Protein AF-A0A6P7H085-F1 (afdb_monomer)

Solvent-accessible surface area (backbone atoms only — not comparable to full-atom values): 13824 Å² total; per-residue (Å²): 131,78,72,65,61,54,54,57,51,40,53,50,51,16,46,50,28,39,74,68,32,70,71,50,48,56,50,50,50,63,75,41,66,88,39,79,90,52,41,42,74,38,92,88,31,91,50,21,66,58,33,55,50,41,21,47,32,40,58,70,71,72,51,82,82,80,74,90,85,59,68,73,70,67,66,66,69,64,78,54,66,68,58,54,50,55,50,51,50,55,60,54,61,71,68,57,80,81,72,79,88,66,83,68,83,73,71,73,87,69,76,84,80,70,102,67,54,73,66,57,50,50,51,45,51,52,51,21,47,52,31,38,74,62,33,70,69,50,46,56,52,50,52,66,74,39,68,88,39,74,91,55,45,41,79,38,84,88,30,86,52,19,64,56,38,51,50,48,22,53,40,40,26,44,71,77,58,58,56,75,67,55,59,54,51,53,51,50,48,74,75,28,70,65,59,50,52,51,53,52,50,51,43,54,53,46,54,55,46,52,51,52,51,52,50,52,53,51,53,50,51,50,52,49,53,50,51,54,54,53,57,56,64,77,74,108

Nearest PDB structures (foldseek):
  6ff7-assembly1_p  TM=5.538E-01  e=1.534E-14  Homo sapiens
  7abi-assembly1_p  TM=4.989E-01  e=9.006E-11  Homo sapiens
  2dt6-assembly1_A  TM=9.547E-01  e=3.808E-06  Homo sapiens
  7vh9-assembly1_A  TM=5.566E-01  e=8.302E-06  Homo sapiens
  2e60-assembly1_A  TM=8.924E-01  e=1.025E-02  Homo sapiens

Mean predicted aligned error: 17.78 Å

Secondary structure (DSSP, 8-state):
--HHHHHHHHHHHHHHHHHH-HHHHHHHHHHTTT-TTSGGGSTTSTTHHHHHHHHHHHHTT-SPPP-GGGHHHHTT----HHHHHHHHHHHHHTSS----SSPPPP-TT--PPPS--HHHHHHHHHHHHHHHHH-HHHHHHHHHHTTT-GGGGGGSTTSTTHHHHHHHHHHHHHHHS--HHHHHHHHHHHH-HHHHHHHHHHHHHHHHHHHHHHHHHHHHHHHHHHHHHHHHHHT-

Foldseek 3Di:
DPPPVLVVLLLVQLLVCLVVHCVVLVVCCVVCVPPPSNCLSDPPDPCVVVSVVSNVCNNVVNDDDPDPPPPVVVVVPPPPVVVVVVVVVVVVVVPDQDDDPDAADDPLPDQDQDPDDPVLVVVLLVVLLVCLVPHDVVLVVCCVVCVVPPSCCLSDPPDPNVVSSVSSNSVSNCVVPNDPVVVVVVVVVVVDVPVVVVSVVSNVSVVVVVVVVVVVVVVVVVVVVVVVVVVVVVVD

Organism: NCBI:txid50390

Structure (mmCIF, N/CA/C/O backbone):
data_AF-A0A6P7H085-F1
#
_entry.id   AF-A0A6P7H085-F1
#
loop_
_atom_site.group_PDB
_atom_site.id
_atom_site.type_symbol
_atom_site.label_atom_id
_atom_site.label_alt_id
_atom_site.label_comp_id
_atom_site.label_asym_id
_atom_site.label_entity_id
_atom_site.label_seq_id
_atom_site.pdbx_PDB_ins_code
_atom_site.Cartn_x
_atom_site.Cartn_y
_atom_site.Cartn_z
_atom_site.occupancy
_atom_site.B_iso_or_equiv
_atom_site.auth_seq_id
_atom_site.auth_comp_id
_atom_site.auth_asym_id
_atom_site.auth_atom_id
_atom_site.pdbx_PDB_model_num
ATOM 1 N N . PHE A 1 1 ? -39.450 -33.888 34.250 1.00 32.44 1 PHE A N 1
ATOM 2 C CA . PHE A 1 1 ? -38.356 -33.719 35.232 1.00 32.44 1 PHE A CA 1
ATOM 3 C C . PHE A 1 1 ? -37.779 -32.296 35.332 1.00 32.44 1 PHE A C 1
ATOM 5 O O . PHE A 1 1 ? -37.255 -31.975 36.386 1.00 32.44 1 PHE A O 1
ATOM 12 N N . PHE A 1 2 ? -37.921 -31.408 34.333 1.00 35.28 2 PHE A N 1
ATOM 13 C CA . PHE A 1 2 ? -37.396 -30.025 34.407 1.00 35.28 2 PHE A CA 1
ATOM 14 C C . PHE A 1 2 ? -38.291 -28.994 35.136 1.00 35.28 2 PHE A C 1
ATOM 16 O O . PHE A 1 2 ? -37.791 -27.964 35.572 1.00 35.28 2 PHE A O 1
ATOM 23 N N . LEU A 1 3 ? -39.590 -29.263 35.316 1.00 37.25 3 LEU A N 1
ATOM 24 C CA . LEU A 1 3 ? -40.553 -28.289 35.864 1.00 37.25 3 LEU A CA 1
ATOM 25 C C . LEU A 1 3 ? -40.593 -28.201 37.404 1.00 37.25 3 LEU A C 1
ATOM 27 O O . LEU A 1 3 ? -40.957 -27.153 37.929 1.00 37.25 3 LEU A O 1
ATOM 31 N N . ASN A 1 4 ? -40.192 -29.250 38.135 1.00 44.00 4 ASN A N 1
ATOM 32 C CA . ASN A 1 4 ? -40.215 -29.216 39.608 1.00 44.00 4 ASN A CA 1
ATOM 33 C C . ASN A 1 4 ? -39.072 -28.379 40.201 1.00 44.00 4 ASN A C 1
ATOM 35 O O . ASN A 1 4 ? -39.286 -27.685 41.185 1.00 44.00 4 ASN A O 1
ATOM 39 N N . ASN A 1 5 ? -37.892 -28.360 39.570 1.00 53.91 5 ASN A N 1
ATOM 40 C CA . ASN A 1 5 ? -36.737 -27.629 40.107 1.00 53.91 5 ASN A CA 1
ATOM 41 C C . ASN A 1 5 ? -36.895 -26.099 40.058 1.00 53.91 5 ASN A C 1
ATOM 43 O O . ASN A 1 5 ? -36.330 -25.409 40.902 1.00 53.91 5 ASN A O 1
ATOM 47 N N . ASN A 1 6 ? -37.658 -25.556 39.102 1.00 61.38 6 ASN A N 1
ATOM 48 C CA . ASN A 1 6 ? -37.854 -24.106 39.005 1.00 61.38 6 ASN A CA 1
ATOM 49 C C . ASN A 1 6 ? -38.782 -23.573 40.103 1.00 61.38 6 ASN A C 1
ATOM 51 O O . ASN A 1 6 ? -38.511 -22.507 40.644 1.00 61.38 6 ASN A O 1
ATOM 55 N N . LYS A 1 7 ? -39.824 -24.323 40.492 1.00 69.19 7 LYS A N 1
ATOM 56 C CA . LYS A 1 7 ? -40.712 -23.921 41.599 1.00 69.19 7 LYS A CA 1
ATOM 57 C C . LYS A 1 7 ? -39.971 -23.862 42.935 1.00 69.19 7 LYS A C 1
ATOM 59 O O . LYS A 1 7 ? -40.140 -22.902 43.674 1.00 69.19 7 LYS A O 1
ATOM 64 N N . ASP A 1 8 ? -39.095 -24.829 43.202 1.00 73.19 8 ASP A N 1
ATOM 65 C CA . ASP A 1 8 ? -38.260 -24.848 44.410 1.00 73.19 8 ASP A CA 1
ATOM 66 C C . ASP A 1 8 ? -37.313 -23.643 44.513 1.00 73.19 8 ASP A C 1
ATOM 68 O O . ASP A 1 8 ? -37.108 -23.101 45.601 1.00 73.19 8 ASP A O 1
ATOM 72 N N . ILE A 1 9 ? -36.710 -23.222 43.395 1.00 75.19 9 ILE A N 1
ATOM 73 C CA . ILE A 1 9 ? -35.823 -22.050 43.368 1.00 75.19 9 ILE A CA 1
ATOM 74 C C . ILE A 1 9 ? -36.640 -20.774 43.588 1.00 75.19 9 ILE A C 1
ATOM 76 O O . ILE A 1 9 ? -36.246 -19.943 44.404 1.00 75.19 9 ILE A O 1
ATOM 80 N N . VAL A 1 10 ? -37.799 -20.657 42.933 1.00 81.94 10 VAL A N 1
ATOM 81 C CA . VAL A 1 10 ? -38.711 -19.518 43.093 1.00 81.94 10 VAL A CA 1
ATOM 82 C C . VAL A 1 10 ? -39.166 -19.367 44.544 1.00 81.94 10 VAL A C 1
ATOM 84 O O . VAL A 1 10 ? -39.035 -18.282 45.106 1.00 81.94 10 VAL A O 1
ATOM 87 N N . ASP A 1 11 ? -39.634 -20.445 45.178 1.00 81.06 11 ASP A N 1
ATOM 88 C CA . ASP A 1 11 ? -40.136 -20.414 46.556 1.00 81.06 11 ASP A CA 1
ATOM 89 C C . ASP A 1 11 ? -39.019 -20.045 47.559 1.00 81.06 11 ASP A C 1
ATOM 91 O O . ASP A 1 11 ? -39.245 -19.267 48.489 1.00 81.06 11 ASP A O 1
ATOM 95 N N . LYS A 1 12 ? -37.783 -20.524 47.345 1.00 78.12 12 LYS A N 1
ATOM 96 C CA . LYS A 1 12 ? -36.617 -20.178 48.185 1.00 78.12 12 LYS A CA 1
ATOM 97 C C . LYS A 1 12 ? -36.187 -18.729 48.016 1.00 78.12 12 LYS A C 1
ATOM 99 O O . LYS A 1 12 ? -35.950 -18.043 49.011 1.00 78.12 12 LYS A O 1
ATOM 104 N N . THR A 1 13 ? -36.087 -18.261 46.774 1.00 81.50 13 THR A N 1
ATOM 105 C CA . THR A 1 13 ? -35.759 -16.864 46.486 1.00 81.50 13 THR A CA 1
ATOM 106 C C . THR A 1 13 ? -36.834 -15.942 47.056 1.00 81.50 13 THR A C 1
ATOM 108 O O . THR A 1 13 ? -36.495 -14.956 47.703 1.00 81.50 13 THR A O 1
ATOM 111 N N . ALA A 1 14 ? -38.112 -16.308 46.929 1.00 83.62 14 ALA A N 1
ATOM 112 C CA . ALA A 1 14 ? -39.227 -15.555 47.490 1.00 83.62 14 ALA A CA 1
ATOM 113 C C . ALA A 1 14 ? -39.186 -15.474 49.023 1.00 83.62 14 ALA A C 1
ATOM 115 O O . ALA A 1 14 ? -39.344 -14.389 49.579 1.00 83.62 14 ALA A O 1
ATOM 116 N N . SER A 1 15 ? -38.916 -16.589 49.711 1.00 80.38 15 SER A N 1
ATOM 117 C CA . SER A 1 15 ? -38.747 -16.614 51.171 1.00 80.38 15 SER A CA 1
ATOM 118 C C . SER A 1 15 ? -37.578 -15.730 51.625 1.00 80.38 15 SER A C 1
ATOM 120 O O . SER A 1 15 ? -37.693 -14.965 52.585 1.00 80.38 15 SER A O 1
ATOM 122 N N . PHE A 1 16 ? -36.459 -15.772 50.895 1.00 78.94 16 PHE A N 1
ATOM 123 C CA . PHE A 1 16 ? -35.279 -14.979 51.224 1.00 78.94 16 PHE A CA 1
ATOM 124 C C . PHE A 1 16 ? -35.507 -13.477 51.005 1.00 78.94 16 PHE A C 1
ATOM 126 O O . PHE A 1 16 ? -35.143 -12.671 51.862 1.00 78.94 16 PHE A O 1
ATOM 133 N N . VAL A 1 17 ? -36.152 -13.097 49.901 1.00 81.69 17 VAL A N 1
ATOM 134 C CA . VAL A 1 17 ? -36.508 -11.702 49.600 1.00 81.69 17 VAL A CA 1
ATOM 135 C C . VAL A 1 17 ? -37.576 -11.179 50.562 1.00 81.69 17 VAL A C 1
ATOM 137 O O . VAL A 1 17 ? -37.473 -10.045 51.018 1.00 81.69 17 VAL A O 1
ATOM 140 N N . ALA A 1 18 ? -38.554 -11.998 50.957 1.00 79.62 18 ALA A N 1
ATOM 141 C CA . ALA A 1 18 ? -39.559 -11.601 51.943 1.00 79.62 18 ALA A CA 1
ATOM 142 C C . ALA A 1 18 ? -38.941 -11.257 53.313 1.00 79.62 18 ALA A C 1
ATOM 144 O O . ALA A 1 18 ? -39.424 -10.347 53.985 1.00 79.62 18 ALA A O 1
ATOM 145 N N . ARG A 1 19 ? -37.857 -11.947 53.705 1.00 73.38 19 ARG A N 1
ATOM 146 C CA . ARG A 1 19 ? -37.126 -11.701 54.964 1.00 73.38 19 ARG A CA 1
ATOM 147 C C . ARG A 1 19 ? -36.125 -10.546 54.883 1.00 73.38 19 ARG A C 1
ATOM 149 O O . ARG A 1 19 ? -35.989 -9.806 55.848 1.00 73.38 19 ARG A O 1
ATOM 156 N N . ASN A 1 20 ? -35.415 -10.409 53.761 1.00 71.81 20 ASN A N 1
ATOM 157 C CA . ASN A 1 20 ? -34.307 -9.450 53.609 1.00 71.81 20 ASN A CA 1
ATOM 158 C C . ASN A 1 20 ? -34.698 -8.162 52.866 1.00 71.81 20 ASN A C 1
ATOM 160 O O . ASN A 1 20 ? -33.910 -7.223 52.811 1.00 71.81 20 ASN A O 1
ATOM 164 N N . GLY A 1 21 ? -35.902 -8.107 52.299 1.00 73.75 21 GLY A N 1
ATOM 165 C CA . GLY A 1 21 ? -36.430 -6.945 51.597 1.00 73.75 21 GLY A CA 1
ATOM 166 C C . GLY A 1 21 ? -36.133 -6.911 50.088 1.00 73.75 21 GLY A C 1
ATOM 167 O O . GLY A 1 21 ? -35.333 -7.692 49.565 1.00 73.75 21 GLY A O 1
ATOM 168 N N . PRO A 1 22 ? -36.782 -5.976 49.366 1.00 74.50 22 PRO A N 1
ATOM 169 C CA . PRO A 1 22 ? -36.727 -5.872 47.903 1.00 74.50 22 PRO A CA 1
ATOM 170 C C . PRO A 1 22 ? -35.348 -5.461 47.361 1.00 74.50 22 PRO A C 1
ATOM 172 O O . PRO A 1 22 ? -35.036 -5.722 46.202 1.00 74.50 22 PRO A O 1
ATOM 175 N N . GLU A 1 23 ? -34.482 -4.870 48.188 1.00 72.62 23 GLU A N 1
ATOM 176 C CA . GLU A 1 23 ? -33.094 -4.577 47.803 1.00 72.62 23 GLU A CA 1
ATOM 177 C C . GLU A 1 23 ? -32.313 -5.853 47.471 1.00 72.62 23 GLU A C 1
ATOM 179 O O . GLU A 1 23 ? -31.438 -5.854 46.603 1.00 72.62 23 GLU A O 1
ATOM 184 N N . PHE A 1 24 ? -32.650 -6.966 48.129 1.00 76.44 24 PHE A N 1
ATOM 185 C CA . PHE A 1 24 ? -32.029 -8.249 47.840 1.00 76.44 24 PHE A CA 1
ATOM 186 C C . PHE A 1 24 ? -32.486 -8.803 46.488 1.00 76.44 24 PHE A C 1
ATOM 188 O O . PHE A 1 24 ? -31.669 -9.325 45.735 1.00 76.44 24 PHE A O 1
ATOM 195 N N . GLU A 1 25 ? -33.759 -8.621 46.133 1.00 79.31 25 GLU A N 1
ATOM 196 C CA . GLU A 1 25 ? -34.279 -8.986 44.812 1.00 79.31 25 GLU A CA 1
ATOM 197 C C . GLU A 1 25 ? -33.541 -8.246 43.695 1.00 79.31 25 GLU A C 1
ATOM 199 O O . GLU A 1 25 ? -33.092 -8.875 42.736 1.00 79.31 25 GLU A O 1
ATOM 204 N N . ALA A 1 26 ? -33.351 -6.931 43.849 1.00 74.38 26 ALA A N 1
ATOM 205 C CA . ALA A 1 26 ? -32.611 -6.122 42.885 1.00 74.38 26 ALA A CA 1
ATOM 206 C C . ALA A 1 26 ? -31.172 -6.635 42.699 1.00 74.38 26 ALA A C 1
ATOM 208 O O . ALA A 1 26 ? -30.689 -6.727 41.570 1.00 74.38 26 ALA A O 1
ATOM 209 N N . ARG A 1 27 ? -30.513 -7.049 43.791 1.00 71.19 27 ARG A N 1
ATOM 210 C CA . ARG A 1 27 ? -29.165 -7.637 43.744 1.00 71.19 27 ARG A CA 1
ATOM 211 C C . ARG A 1 27 ? -29.129 -8.983 43.030 1.00 71.19 27 ARG A C 1
ATOM 213 O O . ARG A 1 27 ? -28.240 -9.186 42.210 1.00 71.19 27 ARG A O 1
ATOM 220 N N . ILE A 1 28 ? -30.070 -9.893 43.303 1.00 77.12 28 ILE A N 1
ATOM 221 C CA . ILE A 1 28 ? -30.121 -11.181 42.588 1.00 77.12 28 ILE A CA 1
ATOM 222 C C . ILE A 1 28 ? -30.392 -10.932 41.104 1.00 77.12 28 ILE A C 1
ATOM 224 O O . ILE A 1 28 ? -29.702 -11.489 40.256 1.00 77.12 28 ILE A O 1
ATOM 228 N N . ARG A 1 29 ? -31.348 -10.057 40.781 1.00 76.31 29 ARG A N 1
ATOM 229 C CA . ARG A 1 29 ? -31.701 -9.727 39.397 1.00 76.31 29 ARG A CA 1
ATOM 230 C C . ARG A 1 29 ? -30.520 -9.144 38.620 1.00 76.31 29 ARG A C 1
ATOM 232 O O . ARG A 1 29 ? -30.355 -9.463 37.448 1.00 76.31 29 ARG A O 1
ATOM 239 N N . GLN A 1 30 ? -29.707 -8.310 39.268 1.00 72.69 30 GLN A N 1
ATOM 240 C CA . GLN A 1 30 ? -28.513 -7.728 38.661 1.00 72.69 30 GLN A CA 1
ATOM 241 C C . GLN A 1 30 ? -27.377 -8.750 38.509 1.00 72.69 30 GLN A C 1
ATOM 243 O O . GLN A 1 30 ? -26.733 -8.783 37.465 1.00 72.69 30 GLN A O 1
ATOM 248 N N . ASN A 1 31 ? -27.143 -9.590 39.522 1.00 68.44 31 ASN A N 1
ATOM 249 C CA . ASN A 1 31 ? -26.052 -10.570 39.516 1.00 68.44 31 ASN A CA 1
ATOM 250 C C . ASN A 1 31 ? -26.320 -11.767 38.593 1.00 68.44 31 ASN A C 1
ATOM 252 O O . ASN A 1 31 ? -25.389 -12.317 38.015 1.00 68.44 31 ASN A O 1
ATOM 256 N N . GLU A 1 32 ? -27.582 -12.166 38.446 1.00 73.12 32 GLU A N 1
ATOM 257 C CA . GLU A 1 32 ? -27.999 -13.338 37.667 1.00 73.12 32 GLU A CA 1
ATOM 258 C C . GLU A 1 32 ? -28.634 -12.942 36.322 1.00 73.12 32 GLU A C 1
ATOM 260 O O . GLU A 1 32 ? -29.387 -13.713 35.718 1.00 73.12 32 GLU A O 1
ATOM 265 N N . LEU A 1 33 ? -28.337 -11.732 35.833 1.00 67.25 33 LEU A N 1
ATOM 266 C CA . LEU A 1 33 ? -28.823 -11.237 34.549 1.00 67.25 33 LEU A CA 1
ATOM 267 C C . LEU A 1 33 ? -28.295 -12.132 33.412 1.00 67.25 33 LEU A C 1
ATOM 269 O O . LEU A 1 33 ? -27.101 -12.161 33.126 1.00 67.25 33 LEU A O 1
ATOM 273 N N . GLY A 1 34 ? -29.193 -12.880 32.766 1.00 63.97 34 GLY A N 1
ATOM 274 C CA . GLY A 1 34 ? -28.855 -13.849 31.714 1.00 63.97 34 GLY A CA 1
ATOM 275 C C . GLY A 1 34 ? -28.790 -15.310 32.177 1.00 63.97 34 GLY A C 1
ATOM 276 O O . GLY A 1 34 ? -28.625 -16.196 31.338 1.00 63.97 34 GLY A O 1
ATOM 277 N N . ASN A 1 35 ? -28.970 -15.600 33.472 1.00 74.56 35 ASN A N 1
ATOM 278 C CA . ASN A 1 35 ? -29.128 -16.971 33.954 1.00 74.56 35 ASN A CA 1
ATOM 279 C C . ASN A 1 35 ? -30.592 -17.429 33.793 1.00 74.56 35 ASN A C 1
ATOM 281 O O . ASN A 1 35 ? -31.471 -16.915 34.491 1.00 74.56 35 ASN A O 1
ATOM 285 N N . PRO A 1 36 ? -30.886 -18.451 32.962 1.00 74.88 36 PRO A N 1
ATOM 286 C CA . PRO A 1 36 ? -32.256 -18.911 32.735 1.00 74.88 36 PRO A CA 1
ATOM 287 C C . PRO A 1 36 ? -32.947 -19.425 34.007 1.00 74.88 36 PRO A C 1
ATOM 289 O O . PRO A 1 36 ? -34.174 -19.472 34.052 1.00 74.88 36 PRO A O 1
ATOM 292 N N . LYS A 1 37 ? -32.190 -19.778 35.058 1.00 73.19 37 LYS A N 1
ATOM 293 C CA . LYS A 1 37 ? -32.748 -20.199 36.352 1.00 73.19 37 LYS A CA 1
ATOM 294 C C . LYS A 1 37 ? -33.365 -19.054 37.153 1.00 73.19 37 LYS A C 1
ATOM 296 O O . LYS A 1 37 ? -34.214 -19.334 37.986 1.00 73.19 37 LYS A O 1
ATOM 301 N N . PHE A 1 38 ? -32.961 -17.806 36.907 1.00 78.44 38 PHE A N 1
ATOM 302 C CA . PHE A 1 38 ? -33.453 -16.611 37.607 1.00 78.44 38 PHE A CA 1
ATOM 303 C C . PHE A 1 38 ? -34.285 -15.691 36.707 1.00 78.44 38 PHE A C 1
ATOM 305 O O . PHE A 1 38 ? -34.653 -14.590 37.114 1.00 78.44 38 PHE A O 1
ATOM 312 N N . ASN A 1 39 ? -34.651 -16.154 35.507 1.00 81.12 39 ASN A N 1
ATOM 313 C CA . ASN A 1 39 ? -35.503 -15.393 34.595 1.00 81.12 39 ASN A CA 1
ATOM 314 C C . ASN A 1 39 ? -36.849 -15.002 35.218 1.00 81.12 39 ASN A C 1
ATOM 316 O O . ASN A 1 39 ? -37.356 -13.934 34.889 1.00 81.12 39 ASN A O 1
ATOM 320 N N . PHE A 1 40 ? -37.369 -15.781 36.175 1.00 82.81 40 PHE A N 1
ATOM 321 C CA . PHE A 1 40 ? -38.598 -15.468 36.914 1.00 82.81 40 PHE A CA 1
ATOM 322 C C . PHE A 1 40 ? -38.546 -14.139 37.695 1.00 82.81 40 PHE A C 1
ATOM 324 O O . PHE A 1 40 ? -39.588 -13.612 38.071 1.00 82.81 40 PHE A O 1
ATOM 331 N N . LEU A 1 41 ? -37.361 -13.567 37.947 1.00 83.81 41 LEU A N 1
ATOM 332 C CA . LEU A 1 41 ? -37.219 -12.234 38.553 1.00 83.81 41 LEU A CA 1
ATOM 333 C C . LEU A 1 41 ? -37.514 -11.098 37.564 1.00 83.81 41 LEU A C 1
ATOM 335 O O . LEU A 1 41 ? -37.718 -9.953 37.967 1.00 83.81 41 LEU A O 1
ATOM 339 N N . ASN A 1 42 ? -37.535 -11.392 36.264 1.00 83.25 42 ASN A N 1
ATOM 340 C CA . ASN A 1 42 ? -37.878 -10.426 35.236 1.00 83.25 42 ASN A CA 1
ATOM 341 C C . ASN A 1 42 ? -39.383 -10.416 34.982 1.00 83.25 42 ASN A C 1
ATOM 343 O O . ASN A 1 42 ? -40.016 -11.459 34.853 1.00 83.25 42 ASN A O 1
ATOM 347 N N . SER A 1 43 ? -39.932 -9.220 34.792 1.00 78.38 43 SER A N 1
ATOM 348 C CA . SER A 1 43 ? -41.361 -8.991 34.560 1.00 78.38 43 SER A CA 1
ATOM 349 C C . SER A 1 43 ? -41.914 -9.644 33.283 1.00 78.38 43 SER A C 1
ATOM 351 O O . SER A 1 43 ? -43.126 -9.706 33.114 1.00 78.38 43 SER A O 1
ATOM 353 N N . GLY A 1 44 ? -41.041 -10.102 32.380 1.00 76.88 44 GLY A N 1
ATOM 354 C CA . GLY A 1 44 ? -41.406 -10.778 31.133 1.00 76.88 44 GLY A CA 1
ATOM 355 C C . GLY A 1 44 ? -41.489 -12.306 31.222 1.00 76.88 44 GLY A C 1
ATOM 356 O O . GLY A 1 44 ? -41.810 -12.937 30.219 1.00 76.88 44 GLY A O 1
ATOM 357 N N . ASP A 1 45 ? -41.181 -12.915 32.373 1.00 81.81 45 ASP A N 1
ATOM 358 C CA . ASP A 1 45 ? -41.215 -14.372 32.532 1.00 81.81 45 ASP A CA 1
ATOM 359 C C . ASP A 1 45 ? -42.594 -14.870 33.017 1.00 81.81 45 ASP A C 1
ATOM 361 O O . ASP A 1 45 ? -43.167 -14.281 33.941 1.00 81.81 45 ASP A O 1
ATOM 365 N N . PRO A 1 46 ? -43.131 -15.978 32.462 1.00 81.19 46 PRO A N 1
ATOM 366 C CA . PRO A 1 46 ? -44.422 -16.534 32.878 1.00 81.19 46 PRO A CA 1
ATOM 367 C C . PRO A 1 46 ? -44.533 -16.868 34.376 1.00 81.19 46 PRO A C 1
ATOM 369 O O . PRO A 1 46 ? -45.637 -16.847 34.921 1.00 81.19 46 PRO A O 1
ATOM 372 N N . TYR A 1 47 ? -43.418 -17.163 35.058 1.00 80.31 47 TYR A N 1
ATOM 373 C CA . TYR A 1 47 ? -43.387 -17.494 36.487 1.00 80.31 47 TYR A CA 1
ATOM 374 C C . TYR A 1 47 ? -43.203 -16.278 37.406 1.00 80.31 47 TYR A C 1
ATOM 376 O O . TYR A 1 47 ? -43.262 -16.433 38.628 1.00 80.31 47 TYR A O 1
ATOM 384 N N . HIS A 1 48 ? -43.038 -15.068 36.861 1.00 84.44 48 HIS A N 1
ATOM 385 C CA . HIS A 1 48 ? -42.867 -13.851 37.660 1.00 84.44 48 HIS A CA 1
ATOM 386 C C . HIS A 1 48 ? -44.068 -13.563 38.571 1.00 84.44 48 HIS A C 1
ATOM 388 O O . HIS A 1 48 ? -43.908 -13.211 39.739 1.00 84.44 48 HIS A O 1
ATOM 394 N N . SER A 1 49 ? -45.280 -13.788 38.062 1.00 83.94 49 SER A N 1
ATOM 395 C CA . SER A 1 49 ? -46.529 -13.644 38.822 1.00 83.94 49 SER A CA 1
ATOM 396 C C . SER A 1 49 ? -46.587 -14.588 40.031 1.00 83.94 49 SER A C 1
ATOM 398 O O . SER A 1 49 ? -46.979 -14.186 41.126 1.00 83.94 49 SER A O 1
ATOM 400 N N . TYR A 1 50 ? -46.129 -15.831 39.854 1.00 83.81 50 TYR A N 1
ATOM 401 C CA . TYR A 1 50 ? -46.045 -16.828 40.919 1.00 83.81 50 TYR A CA 1
ATOM 402 C C . TYR A 1 50 ? -44.983 -16.453 41.966 1.00 83.81 50 TYR A C 1
ATOM 404 O O . TYR A 1 50 ? -45.254 -16.533 43.164 1.00 83.81 50 TYR A O 1
ATOM 412 N N . TYR A 1 51 ? -43.812 -15.968 41.539 1.00 87.31 51 TYR A N 1
ATOM 413 C CA . TYR A 1 51 ? -42.777 -15.449 42.440 1.00 87.31 51 TYR A CA 1
ATOM 414 C C . TYR A 1 51 ? -43.293 -14.288 43.307 1.00 87.31 51 TYR A C 1
ATOM 416 O O . TYR A 1 51 ? -43.157 -14.333 44.530 1.00 87.31 51 TYR A O 1
ATOM 424 N N . GLN A 1 52 ? -43.947 -13.288 42.706 1.00 87.50 52 GLN A N 1
ATOM 425 C CA . GLN A 1 52 ? -44.511 -12.151 43.442 1.00 87.50 52 GLN A CA 1
ATOM 426 C C . GLN A 1 52 ? -45.564 -12.588 44.469 1.00 87.50 52 GLN A C 1
ATOM 428 O O . GLN A 1 52 ? -45.559 -12.104 45.604 1.00 87.50 52 GLN A O 1
ATOM 433 N N . HIS A 1 53 ? -46.436 -13.533 44.096 1.00 85.19 53 HIS A N 1
ATOM 434 C CA . HIS A 1 53 ? -47.418 -14.107 45.014 1.00 85.19 53 HIS A CA 1
ATOM 435 C C . HIS A 1 53 ? -46.735 -14.778 46.211 1.00 85.19 53 HIS A C 1
ATOM 437 O O . HIS A 1 53 ? -47.115 -14.540 47.353 1.00 85.19 53 HIS A O 1
ATOM 443 N N . LYS A 1 54 ? -45.670 -15.552 45.973 1.00 85.38 54 LYS A N 1
ATOM 444 C CA . LYS A 1 54 ? -44.912 -16.213 47.040 1.00 85.38 54 LYS A CA 1
ATOM 445 C C . LYS A 1 54 ? -44.189 -15.234 47.955 1.00 85.38 54 LYS A C 1
ATOM 447 O O . LYS A 1 54 ? -44.242 -15.407 49.168 1.00 85.38 54 LYS A O 1
ATOM 452 N N . VAL A 1 55 ? -43.558 -14.189 47.414 1.00 85.81 55 VAL A N 1
ATOM 453 C CA . VAL A 1 55 ? -42.928 -13.134 48.233 1.00 85.81 55 VAL A CA 1
ATOM 454 C C . VAL A 1 55 ? -43.967 -12.500 49.157 1.00 85.81 55 VAL A C 1
ATOM 456 O O . VAL A 1 55 ? -43.692 -12.285 50.337 1.00 85.81 55 VAL A O 1
ATOM 459 N N . LYS A 1 56 ? -45.177 -12.246 48.643 1.00 84.00 56 LYS A N 1
ATOM 460 C CA . LYS A 1 56 ? -46.291 -11.708 49.428 1.00 84.00 56 LYS A CA 1
ATOM 461 C C . LYS A 1 56 ? -46.763 -12.688 50.508 1.00 84.00 56 LYS A C 1
ATOM 463 O O . LYS A 1 56 ? -46.847 -12.287 51.664 1.00 84.00 56 LYS A O 1
ATOM 468 N N . ASP A 1 57 ? -46.974 -13.960 50.172 1.00 84.12 57 ASP A N 1
ATOM 469 C CA . ASP A 1 57 ? -47.385 -14.998 51.131 1.00 84.12 57 ASP A CA 1
ATOM 470 C C . ASP A 1 57 ? -46.381 -15.157 52.283 1.00 84.12 57 ASP A C 1
ATOM 472 O O . ASP A 1 57 ? -46.771 -15.266 53.449 1.00 84.12 57 ASP A O 1
ATOM 476 N N . PHE A 1 58 ? -45.078 -15.148 51.974 1.00 82.44 58 PHE A N 1
ATOM 477 C CA . PHE A 1 58 ? -44.017 -15.233 52.981 1.00 82.44 58 PHE A CA 1
ATOM 478 C C . PHE A 1 58 ? -43.900 -13.957 53.819 1.00 82.44 58 PHE A C 1
ATOM 480 O O . PHE A 1 58 ? -43.586 -14.037 55.005 1.00 82.44 58 PHE A O 1
ATOM 487 N N . ARG A 1 59 ? -44.190 -12.786 53.240 1.00 79.19 59 ARG A N 1
ATOM 488 C CA . ARG A 1 59 ? -44.200 -11.505 53.959 1.00 79.19 59 ARG A CA 1
ATOM 489 C C . ARG A 1 59 ? -45.406 -11.366 54.892 1.00 79.19 59 ARG A C 1
ATOM 491 O O . ARG A 1 59 ? -45.289 -10.750 55.944 1.00 79.19 59 ARG A O 1
ATOM 498 N N . GLU A 1 60 ? -46.541 -11.953 54.521 1.00 79.88 60 GLU A N 1
ATOM 499 C CA . GLU A 1 60 ? -47.779 -11.980 55.313 1.00 79.88 60 GLU A CA 1
ATOM 500 C C . GLU A 1 60 ? -47.838 -13.14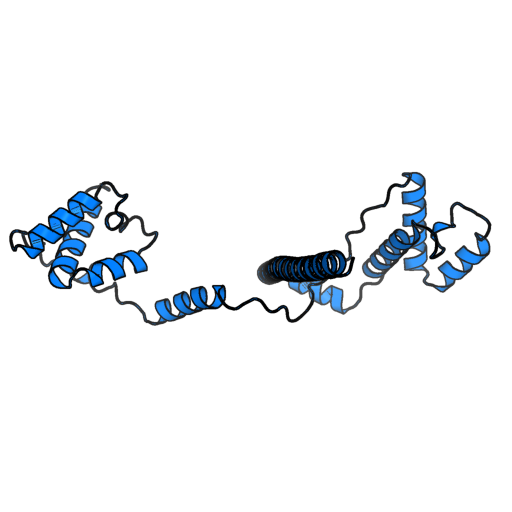8 56.317 1.00 79.88 60 GLU A C 1
ATOM 502 O O . GLU A 1 60 ? -48.840 -13.312 57.012 1.00 79.88 60 GLU A O 1
ATOM 507 N N . GLY A 1 61 ? -46.782 -13.968 56.409 1.00 66.38 61 GLY A N 1
ATOM 508 C CA . GLY A 1 61 ? -46.690 -15.077 57.366 1.00 66.38 61 GLY A CA 1
ATOM 509 C C . GLY A 1 61 ? -47.608 -16.267 57.060 1.00 66.38 61 GLY A C 1
ATOM 510 O O . GLY A 1 61 ? -47.846 -17.093 57.936 1.00 66.38 61 GLY A O 1
ATOM 511 N N . LYS A 1 62 ? -48.131 -16.366 55.830 1.00 63.91 62 LYS A N 1
ATOM 512 C CA . LYS A 1 62 ? -49.033 -17.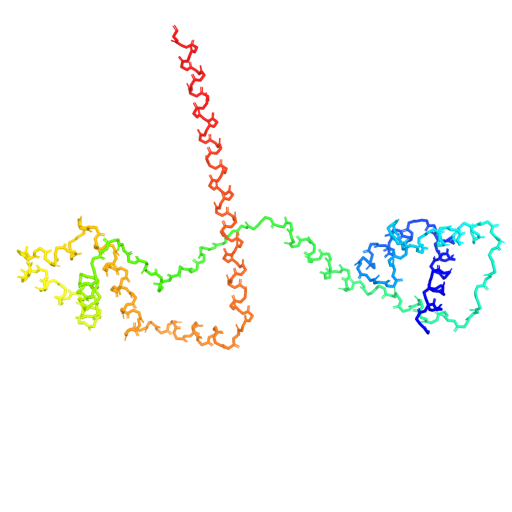444 55.376 1.00 63.91 62 LYS A CA 1
ATOM 513 C C . LYS A 1 62 ? -48.329 -18.535 54.561 1.00 63.91 62 LYS A C 1
ATOM 515 O O . LYS A 1 62 ? -48.966 -19.502 54.150 1.00 63.91 62 LYS A O 1
ATOM 520 N N . GLY A 1 63 ? -47.029 -18.391 54.306 1.00 59.03 63 GLY A N 1
ATOM 521 C CA . GLY A 1 63 ? -46.228 -19.385 53.591 1.00 59.03 63 GLY A CA 1
ATOM 522 C C . GLY A 1 63 ? -45.783 -20.540 54.492 1.00 59.03 63 GLY A C 1
ATOM 523 O O . GLY A 1 63 ? -45.284 -20.309 55.588 1.00 59.03 63 GLY A O 1
ATOM 524 N N . GLN A 1 64 ? -45.915 -21.784 54.023 1.00 53.50 64 GLN A N 1
ATOM 525 C CA . GLN A 1 64 ? -45.249 -22.933 54.651 1.00 53.50 64 GLN A CA 1
ATOM 526 C C . GLN A 1 64 ? -43.727 -22.800 54.483 1.00 53.50 64 GLN A C 1
ATOM 528 O O . GLN A 1 64 ? -43.246 -22.672 53.355 1.00 53.50 64 GLN A O 1
ATOM 533 N N . ASP A 1 65 ? -42.971 -22.831 55.585 1.00 52.28 65 ASP A N 1
ATOM 534 C CA . ASP A 1 65 ? -41.505 -22.845 55.553 1.00 52.28 65 ASP A CA 1
ATOM 535 C C . ASP A 1 65 ? -40.995 -24.062 54.753 1.00 52.28 65 ASP A C 1
ATOM 537 O O . ASP A 1 65 ? -41.349 -25.202 55.071 1.00 52.28 65 ASP A O 1
ATOM 541 N N . PRO A 1 66 ? -40.149 -23.868 53.724 1.00 53.12 66 PRO A N 1
ATOM 542 C CA . PRO A 1 66 ? -39.539 -24.986 53.021 1.00 53.12 66 PRO A CA 1
ATOM 543 C C . PRO A 1 66 ? -38.560 -25.739 53.939 1.00 53.12 66 PRO A C 1
ATOM 545 O O . PRO A 1 66 ? -37.753 -25.148 54.655 1.00 53.12 66 PRO A O 1
ATOM 548 N N . THR A 1 67 ? -38.639 -27.070 53.888 1.00 43.84 67 THR A N 1
ATOM 549 C CA . THR A 1 67 ? -37.906 -28.057 54.703 1.00 43.84 67 THR A CA 1
ATOM 550 C C . THR A 1 67 ? -36.401 -27.753 54.897 1.00 43.84 67 THR A C 1
ATOM 552 O O . THR A 1 67 ? -35.737 -27.377 53.927 1.00 43.84 67 THR A O 1
ATOM 555 N N . PRO A 1 68 ? -35.794 -28.025 56.079 1.00 42.31 68 PRO A N 1
ATOM 556 C CA . PRO A 1 68 ? -34.423 -27.599 56.437 1.00 42.31 68 PRO A CA 1
ATOM 557 C C . PRO A 1 68 ? -33.250 -28.230 55.652 1.00 42.31 68 PRO A C 1
ATOM 559 O O . PRO A 1 68 ? -32.090 -27.978 55.972 1.00 42.31 68 PRO A O 1
ATOM 562 N N . GLY A 1 69 ? -33.504 -29.067 54.643 1.00 41.91 69 GLY A N 1
ATOM 563 C CA . GLY A 1 69 ? -32.509 -29.983 54.066 1.00 41.91 69 GLY A CA 1
ATOM 564 C C . GLY A 1 69 ? -31.625 -29.455 52.926 1.00 41.91 69 GLY A C 1
ATOM 565 O O . GLY A 1 69 ? -30.822 -30.218 52.402 1.00 41.91 69 GLY A O 1
ATOM 566 N N . LEU A 1 70 ? -31.749 -28.192 52.495 1.00 41.97 70 LEU A N 1
ATOM 567 C CA . LEU A 1 70 ? -31.021 -27.659 51.319 1.00 41.97 70 LEU A CA 1
ATOM 568 C C . LEU A 1 70 ? -30.283 -26.331 51.575 1.00 41.97 70 LEU A C 1
ATOM 570 O O . LEU A 1 70 ? -29.887 -25.636 50.636 1.00 41.97 70 LEU A O 1
ATOM 574 N N . THR A 1 71 ? -30.031 -25.997 52.842 1.00 40.50 71 THR A N 1
ATOM 575 C CA . THR A 1 71 ? -29.282 -24.805 53.289 1.00 40.50 71 THR A CA 1
ATOM 576 C C . THR A 1 71 ? -27.837 -24.736 52.772 1.00 40.50 71 THR A C 1
ATOM 578 O O . THR A 1 71 ? -27.256 -23.652 52.760 1.00 40.50 71 THR A O 1
ATOM 581 N N . GLN A 1 72 ? -27.268 -25.833 52.256 1.00 43.00 72 GLN A N 1
ATOM 582 C CA . GLN A 1 72 ? -25.910 -25.871 51.686 1.00 43.00 72 GLN A CA 1
ATOM 583 C C . GLN A 1 72 ? -25.798 -25.412 50.219 1.00 43.00 72 GLN A C 1
ATOM 585 O O . GLN A 1 72 ? -24.704 -25.072 49.771 1.00 43.00 72 GLN A O 1
ATOM 590 N N . ALA A 1 73 ? -26.893 -25.378 49.450 1.00 42.91 73 ALA A N 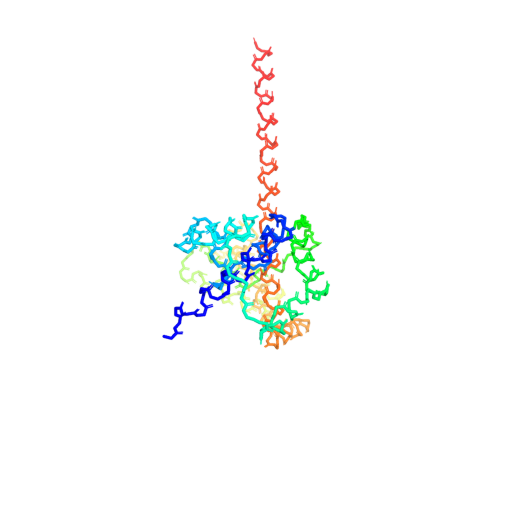1
ATOM 591 C CA . ALA A 1 73 ? -26.837 -24.950 48.044 1.00 42.91 73 ALA A CA 1
ATOM 592 C C . ALA A 1 73 ? -26.900 -23.419 47.890 1.00 42.91 73 ALA A C 1
ATOM 594 O O . ALA A 1 73 ? -26.321 -22.868 46.959 1.00 42.91 73 ALA A O 1
ATOM 595 N N . VAL A 1 74 ? -27.559 -22.731 48.828 1.00 44.28 74 VAL A N 1
ATOM 596 C CA . VAL A 1 74 ? -27.736 -21.267 48.805 1.00 44.28 74 VAL A CA 1
ATOM 597 C C . VAL A 1 74 ? -26.583 -20.544 49.518 1.00 44.28 74 VAL A C 1
ATOM 599 O O . VAL A 1 74 ? -26.251 -19.418 49.175 1.00 44.28 74 VAL A O 1
ATOM 602 N N . SER A 1 75 ? -25.895 -21.212 50.450 1.00 43.69 75 SER A N 1
ATOM 603 C CA . SER A 1 75 ? -24.689 -20.691 51.119 1.00 43.69 75 SER A CA 1
ATOM 604 C C . SER A 1 75 ? -23.432 -20.712 50.234 1.00 43.69 75 SER A C 1
ATOM 606 O O . SER A 1 75 ? -22.456 -20.040 50.552 1.00 43.69 75 SER A O 1
ATOM 608 N N . LYS A 1 76 ? -23.467 -21.397 49.078 1.00 44.19 76 LYS A N 1
ATOM 609 C CA . LYS A 1 76 ? -22.430 -21.314 48.029 1.00 44.19 76 LYS A CA 1
ATOM 610 C C . LYS A 1 76 ? -22.627 -20.160 47.036 1.00 44.19 76 LYS A C 1
ATOM 612 O O . LYS A 1 76 ? -21.833 -20.029 46.112 1.00 44.19 76 LYS A O 1
ATOM 617 N N . LEU A 1 77 ? -23.611 -19.282 47.251 1.00 44.22 77 LEU A N 1
ATOM 618 C CA . LEU A 1 77 ? -23.685 -17.961 46.606 1.00 44.22 77 LEU A CA 1
ATOM 619 C C . LEU A 1 77 ? -22.781 -16.935 47.315 1.00 44.22 77 LEU A C 1
ATOM 621 O O . LEU A 1 77 ? -23.036 -15.732 47.274 1.00 44.22 77 LEU A O 1
ATOM 625 N N . SER A 1 78 ? -21.710 -17.402 47.971 1.00 38.69 78 SER A N 1
ATOM 626 C CA . SER A 1 78 ? -20.622 -16.548 48.424 1.00 38.69 78 SER A CA 1
ATOM 627 C C . SER A 1 78 ? -19.999 -15.888 47.200 1.00 38.69 78 SER A C 1
ATOM 629 O O . SER A 1 78 ? -19.172 -16.472 46.499 1.00 38.69 78 SER A O 1
ATOM 631 N N . VAL A 1 79 ? -20.450 -14.664 46.960 1.00 43.31 79 VAL A N 1
ATOM 632 C CA . VAL A 1 79 ? -19.790 -13.623 46.193 1.00 43.31 79 VAL A CA 1
ATOM 633 C C . VAL A 1 79 ? -18.314 -13.638 46.575 1.00 43.31 79 VAL A C 1
ATOM 635 O O . VAL A 1 79 ? -17.916 -13.120 47.617 1.00 43.31 79 VAL A O 1
ATOM 638 N N . THR A 1 80 ? -17.475 -14.269 45.762 1.00 41.38 80 THR A N 1
ATOM 639 C CA . THR A 1 80 ? -16.053 -13.980 45.820 1.00 41.38 80 THR A CA 1
ATOM 640 C C . THR A 1 80 ? -15.898 -12.552 45.314 1.00 41.38 80 THR A C 1
ATOM 642 O O . THR A 1 80 ? -16.196 -12.246 44.161 1.00 41.38 80 THR A O 1
ATOM 645 N N . ALA A 1 81 ? -15.436 -11.657 46.189 1.00 45.44 81 ALA A N 1
ATOM 646 C CA . ALA A 1 81 ? -15.115 -10.267 45.858 1.00 45.44 81 ALA A CA 1
ATOM 647 C C . ALA A 1 81 ? -14.174 -10.143 44.634 1.00 45.44 81 ALA A C 1
ATOM 649 O O . ALA A 1 81 ? -14.156 -9.120 43.953 1.00 45.44 81 ALA A O 1
ATOM 650 N N . SER A 1 82 ? -13.448 -11.213 44.287 1.00 43.84 82 SER A N 1
ATOM 651 C CA . SER A 1 82 ? -12.628 -11.310 43.076 1.00 43.84 82 SER A CA 1
ATOM 652 C C . SER A 1 82 ? -13.431 -11.369 41.766 1.00 43.84 82 SER A C 1
ATOM 654 O O . SER A 1 82 ? -12.944 -10.894 40.740 1.00 43.84 82 SER A O 1
ATOM 656 N N . ALA A 1 83 ? -14.664 -11.889 41.770 1.00 48.34 83 ALA A N 1
ATOM 657 C CA . ALA A 1 83 ? -15.553 -11.849 40.604 1.00 48.34 83 ALA A CA 1
ATOM 658 C C . ALA A 1 83 ? -16.150 -10.444 40.396 1.00 48.34 83 ALA A C 1
ATOM 660 O O . ALA A 1 83 ? -16.279 -9.990 39.259 1.00 48.34 83 ALA A O 1
ATOM 661 N N . GLN A 1 84 ? -16.421 -9.722 41.492 1.00 46.75 84 GLN A N 1
ATOM 662 C CA . GLN A 1 84 ? -16.868 -8.324 41.465 1.00 46.75 84 GLN A CA 1
ATOM 663 C C . GLN A 1 84 ? -15.785 -7.378 40.941 1.00 46.75 84 GLN A C 1
ATOM 665 O O . GLN A 1 84 ? -16.099 -6.501 40.142 1.00 46.75 84 GLN A O 1
ATOM 670 N N . GLN A 1 85 ? -14.519 -7.576 41.328 1.00 50.50 85 GLN A N 1
ATOM 671 C CA . GLN A 1 85 ? -13.407 -6.773 40.807 1.00 50.50 85 GLN A CA 1
ATOM 672 C C . GLN A 1 85 ? -13.226 -6.970 39.301 1.00 50.50 85 GLN A C 1
ATOM 674 O O . GLN A 1 85 ? -13.190 -5.987 38.572 1.00 50.50 85 GLN A O 1
ATOM 679 N N . LYS A 1 86 ? -13.230 -8.218 38.811 1.00 50.75 86 LYS A N 1
ATOM 680 C CA . LYS A 1 86 ? -13.126 -8.481 37.367 1.00 50.75 86 LYS A CA 1
ATOM 681 C C . LYS A 1 86 ? -14.299 -7.906 36.579 1.00 50.75 86 LYS A C 1
ATOM 683 O O . LYS A 1 86 ? -14.087 -7.356 35.508 1.00 50.75 86 LYS A O 1
ATOM 688 N N . GLN A 1 87 ? -15.529 -8.012 37.079 1.00 50.59 87 GLN A N 1
ATOM 689 C CA . GLN A 1 87 ? -16.692 -7.528 36.336 1.00 50.59 87 GLN A CA 1
ATOM 690 C C . GLN A 1 87 ? -16.819 -5.997 36.387 1.00 50.59 87 GLN A C 1
ATOM 692 O O . GLN A 1 87 ? -17.117 -5.393 35.361 1.00 50.59 87 GLN A O 1
ATOM 697 N N . GLN A 1 88 ? -16.496 -5.349 37.513 1.00 48.16 88 GLN A N 1
ATOM 698 C CA . GLN A 1 88 ? -16.405 -3.886 37.573 1.00 48.16 88 GLN A CA 1
ATOM 699 C C . GLN A 1 88 ? -15.221 -3.338 36.768 1.00 48.16 88 GLN A C 1
ATOM 701 O O . GLN A 1 88 ? -15.392 -2.309 36.128 1.00 48.16 88 GLN A O 1
ATOM 706 N N . GLU A 1 89 ? -14.064 -4.008 36.718 1.00 50.91 89 GLU A N 1
ATOM 707 C CA . GLU A 1 89 ? -12.969 -3.627 35.809 1.00 50.91 89 GLU A CA 1
ATOM 708 C C . GLU A 1 89 ? -13.387 -3.739 34.340 1.00 50.91 89 GLU A C 1
ATOM 710 O O . GLU A 1 89 ? -13.109 -2.825 33.569 1.00 50.91 89 GLU A O 1
ATOM 715 N N . ILE A 1 90 ? -14.119 -4.794 33.962 1.00 53.72 90 ILE A N 1
ATOM 716 C CA . ILE A 1 90 ? -14.643 -4.960 32.598 1.00 53.72 90 ILE A CA 1
ATOM 717 C C . ILE A 1 90 ? -15.652 -3.852 32.259 1.00 53.72 90 ILE A C 1
ATOM 719 O O . ILE A 1 90 ? -15.549 -3.253 31.196 1.00 53.72 90 ILE A O 1
ATOM 723 N N .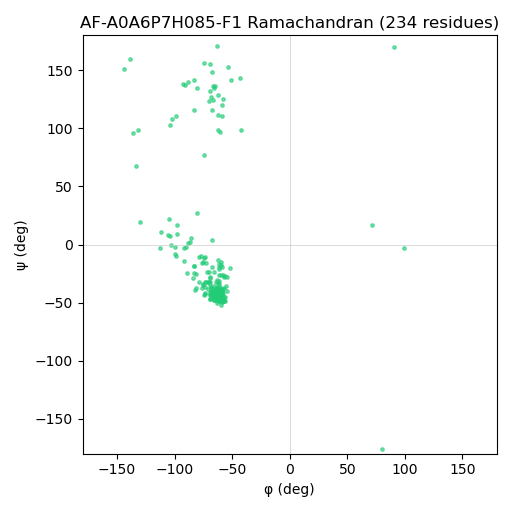 LEU A 1 91 ? -16.593 -3.523 33.151 1.00 50.53 91 LEU A N 1
ATOM 724 C CA . LEU A 1 91 ? -17.573 -2.447 32.926 1.00 50.53 91 LEU A CA 1
ATOM 725 C C . LEU A 1 91 ? -16.937 -1.043 32.931 1.00 50.53 91 LEU A C 1
ATOM 727 O O . LEU A 1 91 ? -17.376 -0.179 32.181 1.00 50.53 91 LEU A O 1
ATOM 731 N N . LYS A 1 92 ? -15.881 -0.815 33.721 1.00 45.19 92 LYS A N 1
ATOM 732 C CA . LYS A 1 92 ? -15.170 0.475 33.789 1.00 45.19 92 LYS A CA 1
ATOM 733 C C . LYS A 1 92 ? -14.158 0.658 32.649 1.00 45.19 92 LYS A C 1
ATOM 735 O O . LYS A 1 92 ? -13.877 1.789 32.266 1.00 45.19 92 LYS A O 1
ATOM 740 N N . GLN A 1 93 ? -13.640 -0.431 32.071 1.00 47.47 93 GLN A N 1
ATOM 741 C CA . GLN A 1 93 ? -12.843 -0.401 30.835 1.00 47.47 93 GLN A CA 1
ATOM 742 C C . GLN A 1 93 ? -13.676 -0.054 29.596 1.00 47.47 93 GLN A C 1
ATOM 744 O O . GLN A 1 93 ? -13.123 0.471 28.637 1.00 47.47 93 GLN A O 1
ATOM 749 N N . VAL A 1 94 ? -14.992 -0.288 29.617 1.00 49.97 94 VAL A N 1
ATOM 750 C CA . VAL A 1 94 ? -15.896 0.057 28.502 1.00 49.97 94 VAL A CA 1
ATOM 751 C C . VAL A 1 94 ? -16.131 1.574 28.385 1.00 49.97 94 VAL A C 1
ATOM 753 O O . VAL A 1 94 ? -16.558 2.042 27.334 1.00 49.97 94 VAL A O 1
ATOM 756 N N . GLU A 1 95 ? -15.812 2.360 29.420 1.00 48.97 95 GLU A N 1
ATOM 757 C CA . GLU A 1 95 ? -16.130 3.795 29.483 1.00 48.97 95 GLU A CA 1
ATOM 758 C C . GLU A 1 95 ? -14.909 4.726 29.443 1.00 48.97 95 GLU A C 1
ATOM 760 O O . GLU A 1 95 ? -15.068 5.948 29.407 1.00 48.97 95 GLU A O 1
ATOM 765 N N . GLN A 1 96 ? -13.679 4.194 29.424 1.00 52.47 96 GLN A N 1
ATOM 766 C CA . GLN A 1 96 ? -12.536 5.059 29.142 1.00 52.47 96 GLN A CA 1
ATOM 767 C C . GLN A 1 96 ? -12.588 5.477 27.670 1.00 52.47 96 GLN A C 1
ATOM 769 O O . GLN A 1 96 ? -12.602 4.604 26.799 1.00 52.47 96 GLN A O 1
ATOM 774 N N . PRO A 1 97 ? -12.610 6.788 27.359 1.00 60.56 97 PRO A N 1
ATOM 775 C CA . PRO A 1 97 ? -12.534 7.225 25.979 1.00 60.56 97 PRO A CA 1
ATOM 776 C C . PRO A 1 97 ? -11.232 6.683 25.390 1.00 60.56 97 PRO A C 1
ATOM 778 O O . PRO A 1 97 ? -10.148 6.961 25.901 1.00 60.56 97 PRO A O 1
ATOM 781 N N . PHE A 1 98 ? -11.347 5.870 24.340 1.00 70.94 98 PHE A N 1
ATOM 782 C CA . PHE A 1 98 ? -10.202 5.366 23.597 1.00 70.94 98 PHE A CA 1
ATOM 783 C C . PHE A 1 98 ? -9.413 6.566 23.057 1.00 70.94 98 PHE A C 1
ATOM 785 O O . PHE A 1 98 ? -9.897 7.303 22.198 1.00 70.94 98 PHE A O 1
ATOM 792 N N . ILE A 1 99 ? -8.216 6.790 23.601 1.00 73.19 99 ILE A N 1
ATOM 793 C CA . ILE A 1 99 ? -7.255 7.775 23.103 1.00 73.19 99 ILE A CA 1
ATOM 794 C C . ILE A 1 99 ? -6.182 6.970 22.369 1.00 73.19 99 ILE A C 1
ATOM 796 O O . ILE A 1 99 ? -5.361 6.322 23.030 1.00 73.19 99 ILE A O 1
ATOM 800 N N . PRO A 1 100 ? -6.195 6.945 21.027 1.00 76.44 100 PRO A N 1
ATOM 801 C CA . PRO A 1 100 ? -5.201 6.187 20.293 1.00 76.44 100 PRO A CA 1
ATOM 802 C C . PRO A 1 100 ? -3.804 6.731 20.566 1.00 76.44 100 PRO A C 1
ATOM 804 O O . PRO A 1 100 ? -3.555 7.929 20.446 1.00 76.44 100 PRO A O 1
ATOM 807 N N . LYS A 1 101 ? -2.895 5.831 20.944 1.00 70.50 101 LYS A N 1
ATOM 808 C CA . LYS A 1 101 ? -1.491 6.167 21.212 1.00 70.50 101 LYS A CA 1
ATOM 809 C C . LYS A 1 101 ? -0.688 6.253 19.918 1.00 70.50 101 LYS A C 1
ATOM 811 O O . LYS A 1 101 ? 0.164 7.120 19.785 1.00 70.50 101 LYS A O 1
ATOM 816 N N . GLU A 1 102 ? -0.991 5.367 18.970 1.00 77.06 102 GLU A N 1
ATOM 817 C CA . GLU A 1 102 ? -0.296 5.245 17.688 1.00 77.06 102 GLU A CA 1
ATOM 818 C C . GLU A 1 102 ? -1.287 4.887 16.575 1.00 77.06 102 GLU A C 1
ATOM 820 O O . GLU A 1 102 ? -2.321 4.251 16.817 1.00 77.06 102 GLU A O 1
ATOM 825 N N . THR A 1 103 ? -0.993 5.294 15.341 1.00 82.56 103 THR A N 1
ATOM 826 C CA . THR A 1 103 ? -1.784 4.866 14.184 1.00 82.56 103 THR A CA 1
ATOM 827 C C . THR A 1 103 ? -1.557 3.373 13.936 1.00 82.56 103 THR A C 1
ATOM 829 O O . THR A 1 103 ? -0.400 2.946 13.914 1.00 82.56 103 THR A O 1
ATOM 832 N N . PRO A 1 104 ? -2.616 2.568 13.734 1.00 84.75 104 PRO A N 1
ATOM 833 C CA . PRO A 1 104 ? -2.482 1.167 13.368 1.00 84.75 104 PRO A CA 1
ATOM 834 C C . PRO A 1 104 ? -1.605 1.011 12.126 1.00 84.75 104 PRO A C 1
ATOM 836 O O . PRO A 1 104 ? -1.581 1.895 11.269 1.00 84.75 104 PRO A O 1
ATOM 839 N N . SER A 1 105 ? -0.941 -0.139 12.000 1.00 80.31 105 SER A N 1
ATOM 840 C CA . SER A 1 105 ? -0.212 -0.489 10.778 1.00 80.31 105 SER A CA 1
ATOM 841 C C . SER A 1 105 ? -1.111 -0.327 9.548 1.00 80.31 105 SER A C 1
ATOM 843 O O . SER A 1 105 ? -2.307 -0.616 9.608 1.00 80.31 105 SER A O 1
ATOM 845 N N . GLU A 1 106 ? -0.572 0.153 8.432 1.00 82.50 106 GLU A N 1
ATOM 846 C CA . GLU A 1 106 ? -1.350 0.265 7.197 1.00 82.50 106 GLU A CA 1
ATOM 847 C C . GLU A 1 106 ? -1.544 -1.123 6.566 1.00 82.50 106 GLU A C 1
ATOM 849 O O . GLU A 1 106 ? -0.771 -2.054 6.800 1.00 82.50 106 GLU A O 1
ATOM 854 N N . PHE A 1 107 ? -2.588 -1.294 5.754 1.00 85.19 107 PHE A N 1
ATOM 855 C CA . PHE A 1 107 ? -2.718 -2.477 4.906 1.00 85.19 107 PHE A CA 1
ATOM 856 C C . PHE A 1 107 ? -1.743 -2.395 3.721 1.00 85.19 107 PHE A C 1
ATOM 858 O O . PHE A 1 107 ? -2.125 -2.101 2.592 1.00 85.19 107 PHE A O 1
ATOM 865 N N . GLU A 1 108 ? -0.467 -2.671 3.985 1.00 80.50 108 GLU A N 1
ATOM 866 C CA . GLU A 1 108 ? 0.638 -2.398 3.055 1.00 80.50 108 GLU A CA 1
ATOM 867 C C . GLU A 1 108 ? 0.538 -3.148 1.715 1.00 80.50 108 GLU A C 1
ATOM 869 O O . GLU A 1 108 ? 1.048 -2.674 0.702 1.00 80.50 108 GLU A O 1
ATOM 874 N N . PHE A 1 109 ? -0.132 -4.304 1.691 1.00 85.56 109 PHE A N 1
ATOM 875 C CA . PHE A 1 109 ? -0.269 -5.169 0.510 1.00 85.56 109 PHE A CA 1
ATOM 876 C C . PHE A 1 109 ? -1.589 -4.989 -0.249 1.00 85.56 109 PHE A C 1
ATOM 878 O O . PHE A 1 109 ? -1.884 -5.759 -1.161 1.00 85.56 109 PHE A O 1
ATOM 885 N N . ILE A 1 110 ? -2.383 -3.975 0.103 1.00 84.38 110 ILE A N 1
ATOM 886 C CA . ILE A 1 110 ? -3.620 -3.643 -0.605 1.00 84.38 110 ILE A CA 1
ATOM 887 C C . ILE A 1 110 ? -3.349 -2.436 -1.504 1.00 84.38 110 ILE A C 1
ATOM 889 O O . ILE A 1 110 ? -3.166 -1.311 -1.042 1.00 84.38 110 ILE A O 1
ATOM 893 N N . ALA A 1 111 ? -3.300 -2.683 -2.810 1.00 83.38 111 ALA A N 1
ATOM 894 C CA . ALA A 1 111 ? -3.230 -1.641 -3.823 1.00 83.38 111 ALA A CA 1
ATOM 895 C C . ALA A 1 111 ? -4.273 -1.932 -4.902 1.00 83.38 111 ALA A C 1
ATOM 897 O O . ALA A 1 111 ? -4.040 -2.740 -5.806 1.00 83.38 111 ALA A O 1
ATOM 898 N N . ASP A 1 112 ? -5.419 -1.263 -4.799 1.00 86.06 112 ASP A N 1
ATOM 899 C CA . ASP A 1 112 ? -6.457 -1.348 -5.819 1.00 86.06 112 ASP A CA 1
ATOM 900 C C . ASP A 1 112 ? -5.973 -0.662 -7.102 1.00 86.06 112 ASP A C 1
ATOM 902 O O . ASP A 1 112 ? -5.506 0.485 -7.049 1.00 86.06 112 ASP A O 1
ATOM 906 N N . PRO A 1 113 ? -6.026 -1.350 -8.258 1.00 86.56 113 PRO A N 1
ATOM 907 C CA . PRO A 1 113 ? -5.626 -0.745 -9.512 1.00 86.56 113 PRO A CA 1
ATOM 908 C C . PRO A 1 113 ? -6.588 0.395 -9.871 1.00 86.56 113 PRO A C 1
ATOM 910 O O . PRO A 1 113 ? -7.808 0.216 -9.797 1.00 86.56 113 PRO A O 1
ATOM 913 N N . PRO A 1 114 ? -6.073 1.563 -10.297 1.00 88.38 114 PRO A N 1
ATOM 914 C CA . PRO A 1 114 ? -6.911 2.584 -10.915 1.00 88.38 114 PRO A CA 1
ATOM 915 C C . PRO A 1 114 ? -7.509 2.050 -12.225 1.00 88.38 114 PRO A C 1
ATOM 917 O O . PRO A 1 114 ? -7.120 0.991 -12.716 1.00 88.38 114 PRO A O 1
ATOM 920 N N . SER A 1 115 ? -8.446 2.786 -12.824 1.00 92.00 115 SER A N 1
ATOM 921 C CA . SER A 1 115 ? -9.046 2.401 -14.106 1.00 92.00 115 SER A CA 1
ATOM 922 C C . SER A 1 115 ? -7.986 2.359 -15.218 1.00 92.00 115 SER A C 1
ATOM 924 O O . SER A 1 115 ? -7.621 3.397 -15.766 1.00 92.00 115 SER A O 1
ATOM 926 N N . ILE A 1 116 ? -7.483 1.160 -15.532 1.00 92.81 116 ILE A N 1
ATOM 927 C CA . ILE A 1 116 ? -6.445 0.902 -16.540 1.00 92.81 116 ILE A CA 1
ATOM 928 C C . ILE A 1 116 ? -6.749 -0.343 -17.361 1.00 92.81 116 ILE A C 1
ATOM 930 O O . ILE A 1 116 ? -7.513 -1.212 -16.937 1.00 92.81 116 ILE A O 1
ATOM 934 N N . SER A 1 117 ? -6.132 -0.437 -18.540 1.00 95.12 117 SER A N 1
ATOM 935 C CA . SER A 1 117 ? -6.222 -1.635 -19.370 1.00 95.12 117 SER A CA 1
ATOM 936 C C . SER A 1 117 ? -5.474 -2.811 -18.727 1.00 95.12 117 SER A C 1
ATOM 938 O O . SER A 1 117 ? -4.534 -2.621 -17.955 1.00 95.12 117 SER A O 1
ATOM 940 N N . ALA A 1 118 ? -5.867 -4.044 -19.062 1.00 95.00 118 ALA A N 1
ATOM 941 C CA . ALA A 1 118 ? -5.177 -5.243 -18.578 1.00 95.00 118 ALA A CA 1
ATOM 942 C C . ALA A 1 118 ? -3.703 -5.285 -19.024 1.00 95.00 118 ALA A C 1
ATOM 944 O O . ALA A 1 118 ? -2.834 -5.672 -18.250 1.00 95.00 118 ALA A O 1
ATOM 945 N N . LEU A 1 119 ? -3.416 -4.819 -20.244 1.00 94.62 119 LEU A N 1
ATOM 946 C CA . LEU A 1 119 ? -2.052 -4.739 -20.760 1.00 94.62 119 LEU A CA 1
ATOM 947 C C . LEU A 1 119 ? -1.210 -3.732 -19.964 1.00 94.62 119 LEU A C 1
ATOM 949 O O . LEU A 1 119 ? -0.104 -4.062 -19.542 1.00 94.62 119 LEU A O 1
ATOM 953 N N . ASP A 1 120 ? -1.733 -2.527 -19.718 1.00 94.94 120 ASP A N 1
ATOM 954 C CA . ASP A 1 120 ? -1.012 -1.510 -18.942 1.00 94.94 120 ASP A CA 1
ATOM 955 C C . ASP A 1 120 ? -0.819 -1.951 -17.489 1.00 94.94 120 ASP A C 1
ATOM 957 O O . ASP A 1 120 ? 0.235 -1.707 -16.904 1.00 94.94 120 ASP A O 1
ATOM 961 N N . LEU A 1 121 ? -1.798 -2.657 -16.911 1.00 95.38 121 LEU A N 1
ATOM 962 C CA . LEU A 1 121 ? -1.671 -3.270 -15.589 1.00 95.38 121 LEU A CA 1
ATOM 963 C C . LEU A 1 121 ? -0.476 -4.225 -15.530 1.00 95.38 121 LEU A C 1
ATOM 965 O O . LEU A 1 121 ? 0.326 -4.143 -14.595 1.00 95.38 121 LEU A O 1
ATOM 969 N N . ASP A 1 122 ? -0.346 -5.107 -16.518 1.00 96.12 122 ASP A N 1
ATOM 970 C CA . ASP A 1 122 ? 0.749 -6.072 -16.580 1.00 96.12 122 ASP A CA 1
ATOM 971 C C . ASP A 1 122 ? 2.096 -5.383 -16.814 1.00 96.12 122 ASP A C 1
ATOM 973 O O . ASP A 1 122 ? 3.076 -5.720 -16.148 1.00 96.12 122 ASP A O 1
ATOM 977 N N . ILE A 1 123 ? 2.150 -4.364 -17.676 1.00 96.69 123 ILE A N 1
ATOM 978 C CA . ILE A 1 123 ? 3.366 -3.575 -17.916 1.00 96.69 123 ILE A CA 1
ATOM 979 C C . ILE A 1 123 ? 3.818 -2.870 -16.638 1.00 96.69 123 ILE A C 1
ATOM 981 O O . ILE A 1 123 ? 4.998 -2.941 -16.280 1.00 96.69 123 ILE A O 1
ATOM 985 N N . VAL A 1 124 ? 2.900 -2.215 -15.922 1.00 97.00 124 VAL A N 1
ATOM 986 C CA . VAL A 1 124 ? 3.210 -1.512 -14.671 1.00 97.00 124 VAL A CA 1
ATOM 987 C C . VAL A 1 124 ? 3.699 -2.500 -13.611 1.00 97.00 124 VAL A C 1
ATOM 989 O O . VAL A 1 124 ? 4.735 -2.257 -12.988 1.00 97.00 124 VAL A O 1
ATOM 992 N N . LYS A 1 125 ? 3.013 -3.639 -13.435 1.00 96.12 125 LYS A N 1
ATOM 993 C CA . LYS A 1 125 ? 3.417 -4.691 -12.486 1.00 96.12 125 LYS A CA 1
ATOM 994 C C . LYS A 1 125 ? 4.782 -5.276 -12.821 1.00 96.12 125 LYS A C 1
ATOM 996 O O . LYS A 1 125 ? 5.632 -5.367 -11.937 1.00 96.12 125 LYS A O 1
ATOM 1001 N N . LEU A 1 126 ? 5.009 -5.642 -14.081 1.00 97.56 126 LEU A N 1
ATOM 1002 C CA . LEU A 1 126 ? 6.273 -6.216 -14.531 1.00 97.56 126 LEU A CA 1
ATOM 1003 C C . LEU A 1 126 ? 7.417 -5.223 -14.320 1.00 97.56 126 LEU A C 1
ATOM 1005 O O . LEU A 1 126 ? 8.442 -5.562 -13.729 1.00 97.56 126 LEU A O 1
ATOM 1009 N N . THR A 1 127 ? 7.209 -3.970 -14.721 1.00 97.38 127 THR A N 1
ATOM 1010 C CA . THR A 1 127 ? 8.189 -2.899 -14.521 1.00 97.38 127 THR A CA 1
ATOM 1011 C C . THR A 1 127 ? 8.500 -2.713 -13.036 1.00 97.38 127 THR A C 1
ATOM 1013 O O . THR A 1 127 ? 9.671 -2.671 -12.662 1.00 97.38 127 THR A O 1
ATOM 1016 N N . ALA A 1 128 ? 7.481 -2.680 -12.170 1.00 97.38 128 ALA A N 1
ATOM 1017 C CA . ALA A 1 128 ? 7.663 -2.557 -10.725 1.00 97.38 128 ALA A CA 1
ATOM 1018 C C . ALA A 1 128 ? 8.459 -3.733 -10.131 1.00 97.38 128 ALA A C 1
ATOM 1020 O O . ALA A 1 128 ? 9.351 -3.501 -9.319 1.00 97.38 128 ALA A O 1
ATOM 1021 N N . GLN A 1 129 ? 8.217 -4.973 -10.569 1.00 96.38 129 GLN A N 1
ATOM 1022 C CA . GLN A 1 129 ? 8.983 -6.150 -10.127 1.00 96.38 129 GLN A CA 1
ATOM 1023 C C . GLN A 1 129 ? 10.464 -6.059 -10.513 1.00 96.38 129 GLN A C 1
ATOM 1025 O O . GLN A 1 129 ? 11.345 -6.309 -9.686 1.00 96.38 129 GLN A O 1
ATOM 1030 N N . PHE A 1 130 ? 10.759 -5.680 -11.762 1.00 96.69 130 PHE A N 1
ATOM 1031 C CA . PHE A 1 130 ? 12.141 -5.515 -12.215 1.00 96.69 130 PHE A CA 1
ATOM 1032 C C . PHE A 1 130 ? 12.842 -4.373 -11.481 1.00 96.69 130 PHE A C 1
ATOM 1034 O O . PHE A 1 130 ? 14.005 -4.519 -11.103 1.00 96.69 130 PHE A O 1
ATOM 1041 N N . VAL A 1 131 ? 12.150 -3.264 -11.230 1.00 96.88 131 VAL A N 1
ATOM 1042 C CA . VAL A 1 131 ? 12.706 -2.151 -10.453 1.00 96.88 131 VAL A CA 1
ATOM 1043 C C . VAL A 1 131 ? 12.932 -2.555 -8.993 1.00 96.88 131 VAL A C 1
ATOM 1045 O O . VAL A 1 131 ? 13.997 -2.259 -8.460 1.00 96.88 131 VAL A O 1
ATOM 1048 N N . ALA A 1 132 ? 12.009 -3.290 -8.367 1.00 96.44 132 ALA A N 1
ATOM 1049 C CA . ALA A 1 132 ? 12.167 -3.794 -6.999 1.00 96.44 132 ALA A CA 1
ATOM 1050 C C . ALA A 1 132 ? 13.406 -4.690 -6.860 1.00 96.44 132 ALA A C 1
ATOM 1052 O O . ALA A 1 132 ? 14.158 -4.585 -5.895 1.00 96.44 132 ALA A O 1
ATOM 1053 N N . ARG A 1 133 ? 13.651 -5.548 -7.857 1.00 95.94 133 ARG A N 1
ATOM 1054 C CA . ARG A 1 133 ? 14.794 -6.467 -7.871 1.00 95.94 133 ARG A CA 1
ATOM 1055 C C . ARG A 1 133 ? 16.132 -5.777 -8.150 1.00 95.94 133 ARG A C 1
ATOM 1057 O O . ARG A 1 133 ? 17.134 -6.144 -7.546 1.00 95.94 133 ARG A O 1
ATOM 1064 N N . ASN A 1 134 ? 16.171 -4.840 -9.099 1.00 95.44 134 ASN A N 1
ATOM 1065 C CA . ASN A 1 134 ? 17.420 -4.234 -9.591 1.00 95.44 134 ASN A CA 1
ATOM 1066 C C . ASN A 1 134 ? 17.735 -2.868 -8.953 1.00 95.44 134 ASN A C 1
ATOM 1068 O O . ASN A 1 134 ? 18.832 -2.334 -9.118 1.00 95.44 134 ASN A O 1
ATOM 1072 N N . GLY A 1 135 ? 16.784 -2.296 -8.217 1.00 93.31 135 GLY A N 1
ATOM 1073 C CA . GLY A 1 135 ? 16.942 -1.062 -7.465 1.00 93.31 135 GLY A CA 1
ATOM 1074 C C . GLY A 1 135 ? 16.831 0.220 -8.295 1.00 93.31 135 GLY A C 1
ATOM 1075 O O . GLY A 1 135 ? 16.562 0.238 -9.498 1.00 93.31 135 GLY A O 1
ATOM 1076 N N . ARG A 1 136 ? 17.062 1.346 -7.612 1.00 92.94 136 ARG A N 1
ATOM 1077 C CA . ARG A 1 136 ? 16.831 2.699 -8.144 1.00 92.94 136 ARG A CA 1
ATOM 1078 C C . ARG A 1 136 ? 17.699 3.050 -9.356 1.00 92.94 136 ARG A C 1
ATOM 1080 O O . ARG A 1 136 ? 17.256 3.807 -10.212 1.00 92.94 136 ARG A O 1
ATOM 1087 N N . ALA A 1 137 ? 18.909 2.499 -9.457 1.00 95.12 137 ALA A N 1
ATOM 1088 C CA . ALA A 1 137 ? 19.785 2.740 -10.605 1.00 95.12 137 ALA A CA 1
ATOM 1089 C C . ALA A 1 137 ? 19.155 2.246 -11.919 1.00 95.12 137 ALA A C 1
ATOM 1091 O O . ALA A 1 137 ? 19.212 2.947 -12.929 1.00 95.12 137 ALA A O 1
ATOM 1092 N N . PHE A 1 138 ? 18.502 1.080 -11.884 1.00 97.00 138 PHE A N 1
ATOM 1093 C CA . PHE A 1 138 ? 17.776 0.530 -13.026 1.00 97.00 138 PHE A CA 1
ATOM 1094 C C . PHE A 1 138 ? 16.581 1.409 -13.416 1.00 97.00 138 PHE A C 1
ATOM 1096 O O . PHE A 1 138 ? 16.415 1.714 -14.594 1.00 97.00 138 PHE A O 1
ATOM 1103 N N . LEU A 1 139 ? 15.804 1.891 -12.437 1.00 95.69 139 LEU A N 1
ATOM 1104 C CA . LEU A 1 139 ? 14.690 2.816 -12.685 1.00 95.69 139 LEU A CA 1
ATOM 1105 C C . LEU A 1 139 ? 15.149 4.080 -13.419 1.00 95.69 139 LEU A C 1
ATOM 1107 O O . LEU A 1 139 ? 14.561 4.447 -14.432 1.00 95.69 139 LEU A O 1
ATOM 1111 N N . THR A 1 140 ? 16.227 4.715 -12.952 1.00 95.06 140 THR A N 1
ATOM 1112 C CA . THR A 1 140 ? 16.773 5.920 -13.594 1.00 95.06 140 THR A CA 1
ATOM 1113 C C . THR A 1 140 ? 17.199 5.648 -15.039 1.00 95.06 140 THR A C 1
ATOM 1115 O O . THR A 1 140 ? 16.952 6.466 -15.924 1.00 95.06 140 THR A O 1
ATOM 1118 N N . GLN A 1 141 ? 17.825 4.498 -15.308 1.00 96.94 141 GLN A N 1
ATOM 1119 C CA . GLN A 1 141 ? 18.216 4.117 -16.669 1.00 96.94 141 GLN A CA 1
ATOM 1120 C C . GLN A 1 141 ? 16.999 3.881 -17.569 1.00 96.94 141 GLN A C 1
ATOM 1122 O O . GLN A 1 141 ? 16.976 4.377 -18.695 1.00 96.94 141 GLN A O 1
ATOM 1127 N N . LEU A 1 142 ? 15.982 3.175 -17.065 1.00 96.75 142 LEU A N 1
ATOM 1128 C CA . LEU A 1 142 ? 14.741 2.912 -17.790 1.00 96.75 142 LEU A CA 1
ATOM 1129 C C . LEU A 1 142 ? 14.015 4.215 -18.141 1.00 96.75 142 LEU A C 1
ATOM 1131 O O . LEU A 1 142 ? 13.653 4.414 -19.296 1.00 96.75 142 LEU A O 1
ATOM 1135 N N . MET A 1 143 ? 13.887 5.135 -17.179 1.00 94.94 143 MET A N 1
ATOM 1136 C CA . MET A 1 143 ? 13.269 6.447 -17.397 1.00 94.94 143 MET A CA 1
ATOM 1137 C C . MET A 1 143 ? 13.986 7.259 -18.480 1.00 94.94 143 MET A C 1
ATOM 1139 O O . MET A 1 143 ? 13.330 7.867 -19.318 1.00 94.94 143 MET A O 1
ATOM 1143 N N . ASN A 1 144 ? 15.323 7.257 -18.493 1.00 95.94 144 ASN A N 1
ATOM 1144 C CA . ASN A 1 144 ? 16.098 7.974 -19.510 1.00 95.94 144 ASN A CA 1
ATOM 1145 C C . ASN A 1 144 ? 15.966 7.339 -20.901 1.00 95.94 144 ASN A C 1
ATOM 1147 O O . ASN A 1 144 ? 15.859 8.051 -21.901 1.00 95.94 144 ASN A O 1
ATOM 1151 N N . ARG A 1 145 ? 15.983 6.002 -20.970 1.00 96.94 145 ARG A N 1
ATOM 1152 C CA . ARG A 1 145 ? 15.889 5.254 -22.230 1.00 96.94 145 ARG A CA 1
ATOM 1153 C C . ARG A 1 145 ? 14.508 5.390 -22.869 1.00 96.94 145 ARG A C 1
ATOM 1155 O O . ARG A 1 145 ? 14.420 5.626 -24.069 1.00 96.94 145 ARG A O 1
ATOM 1162 N N . GLU A 1 146 ? 13.456 5.300 -22.062 1.00 96.38 146 GLU A N 1
ATOM 1163 C CA . GLU A 1 146 ? 12.060 5.314 -22.507 1.00 96.38 146 GLU A CA 1
ATOM 1164 C C . GLU A 1 146 ? 11.403 6.701 -22.391 1.00 96.38 146 GLU A C 1
ATOM 1166 O O . GLU A 1 146 ? 10.188 6.821 -22.484 1.00 96.38 146 GLU A O 1
ATOM 1171 N N . GLN A 1 147 ? 12.179 7.784 -22.244 1.00 93.94 147 GLN A N 1
ATOM 1172 C CA . GLN A 1 147 ? 11.646 9.138 -21.998 1.00 93.94 147 GLN A CA 1
ATOM 1173 C C . GLN A 1 147 ? 10.691 9.678 -23.085 1.00 93.94 147 GLN A C 1
ATOM 1175 O O . GLN A 1 147 ? 9.973 10.646 -22.849 1.00 93.94 147 GLN A O 1
ATOM 1180 N N . ARG A 1 148 ? 10.725 9.105 -24.298 1.00 95.00 148 ARG A N 1
ATOM 1181 C CA . ARG A 1 148 ? 9.845 9.469 -25.426 1.00 95.00 148 ARG A CA 1
ATOM 1182 C C . ARG A 1 148 ? 8.715 8.459 -25.653 1.00 95.00 148 ARG A C 1
ATOM 1184 O O . ARG A 1 148 ? 7.933 8.637 -26.582 1.00 95.00 148 ARG A O 1
ATOM 1191 N N . ASN A 1 149 ? 8.653 7.396 -24.856 1.00 95.56 149 ASN A N 1
ATOM 1192 C CA . ASN A 1 149 ? 7.672 6.332 -24.986 1.00 95.56 149 ASN A CA 1
ATOM 1193 C C . ASN A 1 149 ? 6.530 6.545 -23.988 1.00 95.56 149 ASN A C 1
ATOM 1195 O O . ASN A 1 149 ? 6.694 6.347 -22.785 1.00 95.56 149 ASN A O 1
ATOM 1199 N N . LEU A 1 150 ? 5.351 6.890 -24.511 1.00 93.88 150 LEU A N 1
ATOM 1200 C CA . LEU A 1 150 ? 4.165 7.174 -23.700 1.00 93.88 150 LEU A CA 1
ATOM 1201 C C . LEU A 1 150 ? 3.736 5.984 -22.831 1.00 93.88 150 LEU A C 1
ATOM 1203 O O . LEU A 1 150 ? 3.151 6.183 -21.772 1.00 93.88 150 LEU A O 1
ATOM 1207 N N . GLN A 1 151 ? 4.062 4.750 -23.229 1.00 94.94 151 GLN A N 1
ATOM 1208 C CA . GLN A 1 151 ? 3.741 3.559 -22.443 1.00 94.94 151 GLN A CA 1
ATOM 1209 C C . GLN A 1 151 ? 4.489 3.518 -21.101 1.00 94.94 151 GLN A C 1
ATOM 1211 O O . GLN A 1 151 ? 3.999 2.900 -20.164 1.00 94.94 151 GLN A O 1
ATOM 1216 N N . PHE A 1 152 ? 5.631 4.207 -20.977 1.00 96.69 152 PHE A N 1
ATOM 1217 C CA . PHE A 1 152 ? 6.414 4.314 -19.738 1.00 96.69 152 PHE A CA 1
ATOM 1218 C C . PHE A 1 152 ? 6.254 5.665 -19.028 1.00 96.69 152 PHE A C 1
ATOM 1220 O O . PHE A 1 152 ? 6.909 5.918 -18.015 1.00 96.69 152 PHE A O 1
ATOM 1227 N N . ASP A 1 153 ? 5.341 6.525 -19.489 1.00 95.88 153 ASP A N 1
ATOM 1228 C CA . ASP A 1 153 ? 5.098 7.830 -18.869 1.00 95.88 153 ASP A CA 1
ATOM 1229 C C . ASP A 1 153 ? 4.613 7.720 -17.416 1.00 95.88 153 ASP A C 1
ATOM 1231 O O . ASP A 1 153 ? 4.792 8.668 -16.643 1.00 95.88 153 ASP A O 1
ATOM 1235 N N . PHE A 1 154 ? 4.069 6.559 -17.021 1.00 96.12 154 PHE A N 1
ATOM 1236 C CA . PHE A 1 154 ? 3.698 6.247 -15.640 1.00 96.12 154 PHE A CA 1
ATOM 1237 C C . PHE A 1 154 ? 4.869 6.257 -14.655 1.00 96.12 154 PHE A C 1
ATOM 1239 O O . PHE A 1 154 ? 4.628 6.333 -13.455 1.00 96.12 154 PHE A O 1
ATOM 1246 N N . LEU A 1 155 ? 6.118 6.206 -15.130 1.00 95.94 155 LEU A N 1
ATOM 1247 C CA . LEU A 1 155 ? 7.310 6.338 -14.288 1.00 95.94 155 LEU A CA 1
ATOM 1248 C C . LEU A 1 155 ? 7.542 7.780 -13.810 1.00 95.94 155 LEU A C 1
ATOM 1250 O O . LEU A 1 155 ? 8.391 8.017 -12.950 1.00 95.94 155 LEU A O 1
ATOM 1254 N N . ARG A 1 156 ? 6.814 8.759 -14.358 1.00 94.19 156 ARG A N 1
ATOM 1255 C CA . ARG A 1 156 ?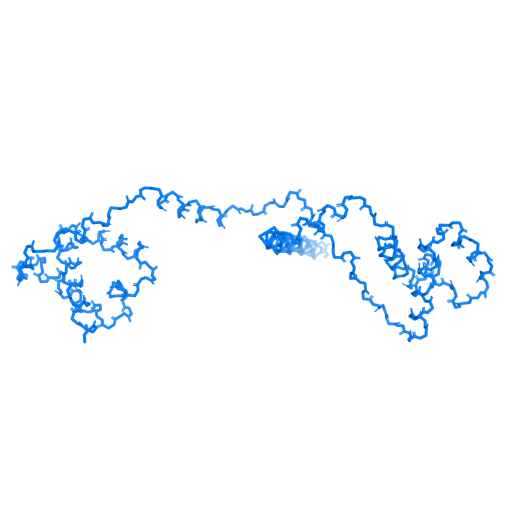 6.939 10.171 -13.982 1.00 94.19 156 ARG A CA 1
ATOM 1256 C C . ARG A 1 156 ? 5.937 10.525 -12.880 1.00 94.19 156 ARG A C 1
ATOM 1258 O O . ARG A 1 156 ? 4.763 10.194 -13.032 1.00 94.19 156 ARG A O 1
ATOM 1265 N N . PRO A 1 157 ? 6.330 11.313 -11.859 1.00 93.88 157 PRO A N 1
ATOM 1266 C CA . PRO A 1 157 ? 5.444 11.693 -10.753 1.00 93.88 157 PRO A CA 1
ATOM 1267 C C . PRO A 1 157 ? 4.124 12.355 -11.160 1.00 93.88 157 PRO A C 1
ATOM 1269 O O . PRO A 1 157 ? 3.132 12.245 -10.447 1.00 93.88 157 PRO A O 1
ATOM 1272 N N . GLN A 1 158 ? 4.112 13.031 -12.310 1.00 92.75 158 GLN A N 1
ATOM 1273 C CA . GLN A 1 158 ? 2.944 13.744 -12.819 1.00 92.75 158 GLN A CA 1
ATOM 1274 C C . GLN A 1 158 ? 1.858 12.821 -13.398 1.00 92.75 158 GLN A C 1
ATOM 1276 O O . GLN A 1 158 ? 0.740 13.271 -13.636 1.00 92.75 158 GLN A O 1
ATOM 1281 N N . HIS A 1 159 ? 2.177 11.554 -13.672 1.00 94.69 159 HIS A N 1
ATOM 1282 C CA . HIS A 1 159 ? 1.241 10.615 -14.277 1.00 94.69 159 HIS A CA 1
ATOM 1283 C C . HIS A 1 159 ? 0.318 9.993 -13.223 1.00 94.69 159 HIS A C 1
ATOM 1285 O O . HIS A 1 159 ? 0.759 9.625 -12.136 1.00 94.69 159 HIS A O 1
ATOM 1291 N N . SER A 1 160 ? -0.958 9.792 -13.560 1.00 93.38 160 SER A N 1
ATOM 1292 C CA . SER A 1 160 ? -1.961 9.230 -12.638 1.00 93.38 160 SER A CA 1
ATOM 1293 C C . SER A 1 160 ? -1.569 7.850 -12.091 1.00 93.38 160 SER A C 1
ATOM 1295 O O . SER A 1 160 ? -1.775 7.556 -10.916 1.00 93.38 160 SER A O 1
ATOM 1297 N N . LEU A 1 161 ? -0.945 7.017 -12.928 1.00 94.88 161 LEU A N 1
ATOM 1298 C CA . LEU A 1 161 ? -0.499 5.666 -12.560 1.00 94.88 161 LEU A CA 1
ATOM 1299 C C . LEU A 1 161 ? 0.775 5.621 -11.713 1.00 94.88 161 LEU A C 1
ATOM 1301 O O . LEU A 1 161 ? 1.096 4.563 -11.178 1.00 94.88 161 LEU A O 1
ATOM 1305 N N . PHE A 1 162 ? 1.485 6.739 -11.548 1.00 95.06 162 PHE A N 1
ATOM 1306 C CA . PHE A 1 162 ? 2.728 6.765 -10.776 1.00 95.06 162 PHE A CA 1
ATOM 1307 C C . PHE A 1 162 ? 2.510 6.380 -9.309 1.00 95.06 162 PHE A C 1
ATOM 1309 O O . PHE A 1 162 ? 3.315 5.653 -8.726 1.00 95.06 162 PHE A O 1
ATOM 1316 N N . GLN A 1 163 ? 1.391 6.815 -8.722 1.00 93.94 163 GLN A N 1
ATOM 1317 C CA . GLN A 1 163 ? 1.029 6.470 -7.344 1.00 93.94 163 GLN A CA 1
ATOM 1318 C C . GLN A 1 163 ? 0.825 4.960 -7.187 1.00 93.94 163 GLN A C 1
ATOM 1320 O O . GLN A 1 163 ? 1.308 4.351 -6.235 1.00 93.94 163 GLN A O 1
ATOM 1325 N N . TYR A 1 164 ? 0.163 4.339 -8.165 1.00 95.12 164 TYR A N 1
ATOM 1326 C CA . TYR A 1 164 ? -0.053 2.897 -8.183 1.00 95.12 164 TYR A CA 1
ATOM 1327 C C . TYR A 1 164 ? 1.256 2.122 -8.393 1.00 95.12 164 TYR A C 1
ATOM 1329 O O . TYR A 1 164 ? 1.552 1.192 -7.646 1.00 95.12 164 TYR A O 1
ATOM 1337 N N . PHE A 1 165 ? 2.080 2.552 -9.354 1.00 96.31 165 PHE A N 1
ATOM 1338 C CA . PHE A 1 165 ? 3.411 1.994 -9.599 1.00 96.31 165 PHE A CA 1
ATOM 1339 C C . PHE A 1 165 ? 4.297 2.040 -8.347 1.00 96.31 165 PHE A C 1
ATOM 1341 O O . PHE A 1 165 ? 4.934 1.044 -8.014 1.00 96.31 165 PHE A O 1
ATOM 1348 N N . THR A 1 166 ? 4.307 3.167 -7.630 1.00 94.31 166 THR A N 1
ATOM 1349 C CA . THR A 1 166 ? 5.117 3.338 -6.414 1.00 94.31 166 THR A CA 1
ATOM 1350 C C . THR A 1 166 ? 4.660 2.388 -5.306 1.00 94.31 166 THR A C 1
ATOM 1352 O O . THR A 1 166 ? 5.496 1.704 -4.719 1.00 94.31 166 THR A O 1
ATOM 1355 N N . LYS A 1 167 ? 3.342 2.242 -5.093 1.00 94.44 167 LYS A N 1
ATOM 1356 C CA . LYS A 1 167 ? 2.796 1.255 -4.145 1.00 94.44 167 LYS A CA 1
ATOM 1357 C C . LYS A 1 167 ? 3.205 -0.176 -4.500 1.00 94.44 167 LYS A C 1
ATOM 1359 O O . LYS A 1 167 ? 3.649 -0.922 -3.631 1.00 94.44 167 LYS A O 1
ATOM 1364 N N . LEU A 1 168 ? 3.104 -0.556 -5.775 1.00 95.50 168 LEU A N 1
ATOM 1365 C CA . LEU A 1 168 ? 3.542 -1.878 -6.236 1.00 95.50 168 LEU A CA 1
ATOM 1366 C C . LEU A 1 168 ? 5.045 -2.087 -6.032 1.00 95.50 168 LEU A C 1
ATOM 1368 O O . LEU A 1 168 ? 5.463 -3.156 -5.595 1.00 95.50 168 LEU A O 1
ATOM 1372 N N . LEU A 1 169 ? 5.862 -1.077 -6.329 1.00 95.50 169 LEU A N 1
ATOM 1373 C CA . LEU A 1 169 ? 7.307 -1.131 -6.129 1.00 95.50 169 LEU A CA 1
ATOM 1374 C C . LEU A 1 169 ? 7.657 -1.365 -4.652 1.00 95.50 169 LEU A C 1
ATOM 1376 O O . LEU A 1 169 ? 8.484 -2.227 -4.349 1.00 95.50 169 LEU A O 1
ATOM 1380 N N . GLU A 1 170 ? 7.016 -0.644 -3.734 1.00 93.19 170 GLU A N 1
ATOM 1381 C CA . GLU A 1 170 ? 7.198 -0.831 -2.291 1.00 93.19 170 GLU A CA 1
ATOM 1382 C C . GLU A 1 170 ? 6.795 -2.241 -1.846 1.00 93.19 170 GLU A C 1
ATOM 1384 O O . GLU A 1 170 ? 7.564 -2.914 -1.156 1.00 93.19 170 GLU A O 1
ATOM 1389 N N . GLN A 1 171 ? 5.632 -2.722 -2.294 1.00 94.25 171 GLN A N 1
ATOM 1390 C CA . GLN A 1 171 ? 5.146 -4.073 -2.006 1.00 94.25 171 GLN A CA 1
ATOM 1391 C C . GLN A 1 171 ? 6.112 -5.144 -2.513 1.00 94.25 171 GLN A C 1
ATOM 1393 O O . GLN A 1 171 ? 6.535 -6.008 -1.746 1.00 94.25 171 GLN A O 1
ATOM 1398 N N . TYR A 1 172 ? 6.513 -5.079 -3.784 1.00 95.44 172 TYR A N 1
ATOM 1399 C CA . TYR A 1 172 ? 7.446 -6.045 -4.358 1.00 95.44 172 TYR A CA 1
ATOM 1400 C C . TYR A 1 172 ? 8.811 -5.997 -3.679 1.00 95.44 172 TYR A C 1
ATOM 1402 O O . TYR A 1 172 ? 9.397 -7.049 -3.439 1.00 95.44 172 TYR A O 1
ATOM 1410 N N . THR A 1 173 ? 9.297 -4.812 -3.305 1.00 93.56 173 THR A N 1
ATOM 1411 C CA . THR A 1 173 ? 10.553 -4.683 -2.554 1.00 93.56 173 THR A CA 1
ATOM 1412 C C . THR A 1 173 ? 10.443 -5.366 -1.196 1.00 93.56 173 THR A C 1
ATOM 1414 O O . THR A 1 173 ? 11.332 -6.130 -0.838 1.00 93.56 173 THR A O 1
ATOM 1417 N N . LYS A 1 174 ? 9.335 -5.174 -0.467 1.00 91.69 174 LYS A N 1
ATOM 1418 C CA . LYS A 1 174 ? 9.092 -5.837 0.824 1.00 91.69 174 LYS A CA 1
ATOM 1419 C C . LYS A 1 174 ? 8.987 -7.358 0.701 1.00 91.69 174 LYS A C 1
ATOM 1421 O O . LYS A 1 174 ? 9.463 -8.062 1.581 1.00 91.69 174 LYS A O 1
ATOM 1426 N N . VAL A 1 175 ? 8.390 -7.877 -0.373 1.00 92.44 175 VAL A N 1
ATOM 1427 C CA . VAL A 1 175 ? 8.279 -9.332 -0.587 1.00 92.44 175 VAL A CA 1
ATOM 1428 C C . VAL A 1 175 ? 9.615 -9.948 -1.005 1.00 92.44 175 VAL A C 1
ATOM 1430 O O . VAL A 1 175 ? 9.977 -11.015 -0.518 1.00 92.44 175 VAL A O 1
ATOM 1433 N N . LEU A 1 176 ? 10.348 -9.300 -1.914 1.00 90.50 176 LEU A N 1
ATOM 1434 C CA . LEU A 1 176 ? 11.614 -9.818 -2.444 1.00 90.50 176 LEU A CA 1
ATOM 1435 C C . LEU A 1 176 ? 12.785 -9.609 -1.478 1.00 90.50 176 LEU A C 1
ATOM 1437 O O . LEU A 1 176 ? 13.713 -10.414 -1.449 1.00 90.50 176 LEU A O 1
ATOM 1441 N N . ILE A 1 177 ? 12.753 -8.520 -0.710 1.00 88.31 177 ILE A N 1
ATOM 1442 C CA . ILE A 1 177 ? 13.797 -8.096 0.226 1.00 88.31 177 ILE A CA 1
ATOM 1443 C C . ILE A 1 177 ? 13.126 -7.704 1.559 1.00 88.31 177 ILE A C 1
ATOM 1445 O O . ILE A 1 177 ? 13.092 -6.526 1.929 1.00 88.31 177 ILE A O 1
ATOM 1449 N N . PRO A 1 178 ? 12.549 -8.677 2.288 1.00 88.00 178 PRO A N 1
ATOM 1450 C CA . PRO A 1 178 ? 11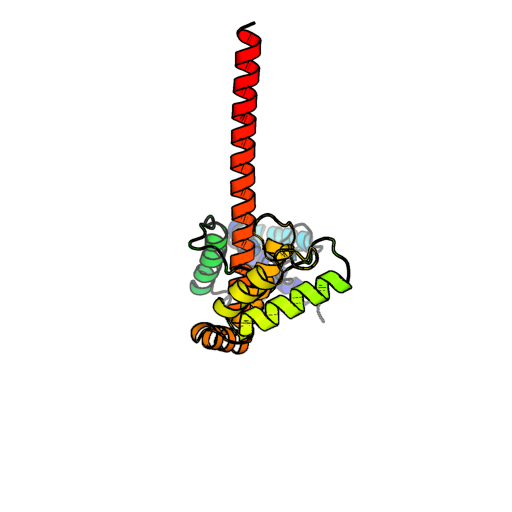.851 -8.409 3.539 1.00 88.00 178 PRO A CA 1
ATOM 1451 C C . PRO A 1 178 ? 12.811 -7.890 4.619 1.00 88.00 178 PRO A C 1
ATOM 1453 O O . PRO A 1 178 ? 13.906 -8.434 4.802 1.00 88.00 178 PRO A O 1
ATOM 1456 N N . PRO A 1 179 ? 12.424 -6.853 5.384 1.00 88.62 179 PRO A N 1
ATOM 1457 C CA . PRO A 1 179 ? 13.219 -6.409 6.518 1.00 88.62 179 PRO A CA 1
ATOM 1458 C C . PRO A 1 179 ? 13.208 -7.481 7.615 1.00 88.62 179 PRO A C 1
ATOM 1460 O O . PRO A 1 179 ? 12.217 -8.182 7.818 1.00 88.62 179 PRO A O 1
ATOM 1463 N N . LYS A 1 180 ? 14.301 -7.588 8.381 1.00 86.31 180 LYS A N 1
ATOM 1464 C CA . LYS A 1 180 ? 14.434 -8.604 9.445 1.00 86.31 180 LYS A CA 1
ATOM 1465 C C . LYS A 1 180 ? 13.293 -8.552 10.471 1.00 86.31 180 LYS A C 1
ATOM 1467 O O . LYS A 1 180 ? 12.841 -9.600 10.918 1.00 86.31 180 LYS A O 1
ATOM 1472 N N . SER A 1 181 ? 12.802 -7.353 10.784 1.00 87.19 181 SER A N 1
ATOM 1473 C CA . SER A 1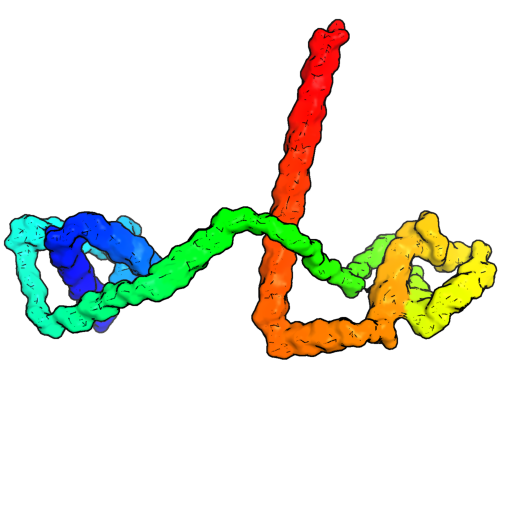 181 ? 11.668 -7.135 11.690 1.00 87.19 181 SER A CA 1
ATOM 1474 C C . SER A 1 181 ? 10.362 -7.754 11.183 1.00 87.19 181 SER A C 1
ATOM 1476 O O . SER A 1 181 ? 9.579 -8.253 11.983 1.00 87.19 181 SER A O 1
ATOM 1478 N N . MET A 1 182 ? 10.133 -7.793 9.865 1.00 85.81 182 MET A N 1
ATOM 1479 C CA . MET A 1 182 ? 8.918 -8.374 9.284 1.00 85.81 182 MET A CA 1
ATOM 1480 C C . MET A 1 182 ? 8.851 -9.884 9.517 1.00 85.81 182 MET A C 1
ATOM 1482 O O . MET A 1 182 ? 7.786 -10.407 9.828 1.00 85.81 182 MET A O 1
ATOM 1486 N N . HIS A 1 183 ? 9.981 -10.591 9.439 1.00 85.19 183 HIS A N 1
ATOM 1487 C CA . HIS A 1 183 ? 10.015 -12.023 9.743 1.00 85.19 183 HIS A CA 1
ATOM 1488 C C . HIS A 1 183 ? 9.626 -12.326 11.192 1.00 85.19 183 HIS A C 1
ATOM 1490 O O . HIS A 1 183 ? 8.951 -13.322 11.451 1.00 85.19 183 HIS A O 1
ATOM 1496 N N . GLU A 1 184 ? 10.048 -11.479 12.129 1.00 86.94 184 GLU A N 1
ATOM 1497 C CA . GLU A 1 184 ? 9.714 -11.625 13.543 1.00 86.94 184 GLU A CA 1
ATOM 1498 C C . GLU A 1 184 ? 8.228 -11.349 13.797 1.00 86.94 184 GLU A C 1
ATOM 1500 O O . GLU A 1 184 ? 7.554 -12.175 14.413 1.00 86.94 184 GLU A O 1
ATOM 1505 N N . SER A 1 185 ? 7.687 -10.259 13.241 1.00 85.38 185 SER A N 1
ATOM 1506 C CA . SER A 1 185 ? 6.257 -9.937 13.332 1.00 85.38 185 SER A CA 1
ATOM 1507 C C . SER A 1 185 ? 5.380 -11.042 12.745 1.00 85.38 185 SER A C 1
ATOM 1509 O O . SER A 1 185 ? 4.486 -11.535 13.428 1.00 85.38 185 SER A O 1
ATOM 1511 N N . LEU A 1 186 ? 5.691 -11.515 11.532 1.00 86.75 186 LEU A N 1
ATOM 1512 C CA . LEU A 1 186 ? 4.947 -12.599 10.882 1.00 86.75 186 LEU A CA 1
ATOM 1513 C C . LEU A 1 186 ? 5.013 -13.902 11.686 1.00 86.75 186 LEU A C 1
ATOM 1515 O O . LEU A 1 186 ? 4.020 -14.620 11.793 1.00 86.75 186 LEU A O 1
ATOM 1519 N N . ARG A 1 187 ? 6.166 -14.212 12.295 1.00 88.31 187 ARG A N 1
ATOM 1520 C CA . ARG A 1 187 ? 6.298 -15.372 13.187 1.00 88.31 187 ARG A CA 1
ATOM 1521 C C . ARG A 1 187 ? 5.427 -15.217 14.436 1.00 88.31 187 ARG A C 1
ATOM 1523 O O . ARG A 1 187 ? 4.820 -16.194 14.868 1.00 88.31 187 ARG A O 1
ATOM 1530 N N . ASN A 1 188 ? 5.356 -14.027 15.020 1.00 86.75 188 ASN A N 1
ATOM 1531 C CA . ASN A 1 188 ? 4.531 -13.767 16.199 1.00 86.75 188 ASN A CA 1
ATOM 1532 C C . ASN A 1 188 ? 3.031 -13.837 15.875 1.00 86.75 188 ASN A C 1
ATOM 1534 O O . ASN A 1 188 ? 2.268 -14.426 16.642 1.00 86.75 188 ASN A O 1
ATOM 1538 N N . GLU A 1 189 ? 2.620 -13.304 14.725 1.00 88.25 189 GLU A N 1
ATOM 1539 C CA . GLU A 1 189 ? 1.244 -13.386 14.222 1.00 88.25 189 GLU A CA 1
ATOM 1540 C C . GLU A 1 189 ? 0.832 -14.834 13.928 1.00 88.25 189 GLU A C 1
ATOM 1542 O O . GLU A 1 189 ? -0.243 -15.263 14.347 1.00 88.25 189 GLU A O 1
ATOM 1547 N N . ALA A 1 190 ? 1.710 -15.622 13.297 1.00 89.44 190 ALA A N 1
ATOM 1548 C CA . ALA A 1 190 ? 1.448 -17.030 13.001 1.00 89.44 190 ALA A CA 1
ATOM 1549 C C . ALA A 1 190 ? 1.289 -17.895 14.265 1.00 89.44 190 ALA A C 1
ATOM 1551 O O . ALA A 1 190 ? 0.523 -18.857 14.265 1.00 89.44 190 ALA A O 1
ATOM 1552 N N . ASN A 1 191 ? 1.999 -17.558 15.346 1.00 90.69 191 ASN A N 1
ATOM 1553 C CA . ASN A 1 191 ? 2.000 -18.342 16.584 1.00 90.69 191 ASN A CA 1
ATOM 1554 C C . ASN A 1 191 ? 0.951 -17.891 17.618 1.00 90.69 191 ASN A C 1
ATOM 1556 O O . ASN A 1 191 ? 0.691 -18.629 18.568 1.00 90.69 191 ASN A O 1
ATOM 1560 N N . SER A 1 192 ? 0.345 -16.705 17.473 1.00 91.00 192 SER A N 1
ATOM 1561 C CA . SER A 1 192 ? -0.633 -16.181 18.437 1.00 91.00 192 SER A CA 1
ATOM 1562 C C . SER A 1 192 ? -1.856 -15.558 17.751 1.00 91.00 192 SER A C 1
ATOM 1564 O O . SER A 1 192 ? -1.878 -14.355 17.474 1.00 91.00 192 SER A O 1
ATOM 1566 N N . PRO A 1 193 ? -2.952 -16.325 17.595 1.00 89.00 193 PRO A N 1
ATOM 1567 C CA . PRO A 1 193 ? -4.232 -15.793 17.119 1.00 89.00 193 PRO A CA 1
ATOM 1568 C C . PRO A 1 193 ? -4.787 -14.664 18.001 1.00 89.00 193 PRO A C 1
ATOM 1570 O O . PRO A 1 193 ? -5.541 -13.810 17.537 1.00 89.00 193 PRO A O 1
ATOM 1573 N N . LYS A 1 194 ? -4.412 -14.646 19.288 1.00 89.88 194 LYS A N 1
ATOM 1574 C CA . LYS A 1 194 ? -4.826 -13.604 20.234 1.00 89.88 194 LYS A CA 1
ATOM 1575 C C . LYS A 1 194 ? -4.241 -12.240 19.871 1.00 89.88 194 LYS A C 1
ATOM 1577 O O . LYS A 1 194 ? -4.968 -11.256 19.940 1.00 89.88 194 LYS A O 1
ATOM 1582 N N . ASN A 1 195 ? -2.980 -12.197 19.439 1.00 87.50 195 ASN A N 1
ATOM 1583 C CA . ASN A 1 195 ? -2.312 -10.947 19.069 1.00 87.50 195 ASN A CA 1
ATOM 1584 C C . ASN A 1 195 ? -2.977 -10.330 17.833 1.00 87.50 195 ASN A C 1
ATOM 1586 O O . ASN A 1 195 ? -3.246 -9.134 17.807 1.00 87.50 195 ASN A O 1
ATOM 1590 N N . VAL A 1 196 ? -3.317 -11.161 16.842 1.00 88.44 196 VAL A N 1
ATOM 1591 C CA . VAL A 1 196 ? -4.050 -10.719 15.645 1.00 88.44 196 VAL A CA 1
ATOM 1592 C C . VAL A 1 196 ? -5.420 -10.156 16.031 1.00 88.44 196 VAL A C 1
ATOM 1594 O O . VAL A 1 196 ? -5.799 -9.079 15.577 1.00 88.44 196 VAL A O 1
ATOM 1597 N N . LEU A 1 197 ? -6.156 -10.836 16.917 1.00 90.06 197 LEU A N 1
ATOM 1598 C CA . LEU A 1 197 ? -7.452 -10.344 17.392 1.00 90.06 197 LEU A CA 1
ATOM 1599 C C . LEU A 1 197 ? -7.333 -8.993 18.114 1.00 90.06 197 LEU A C 1
ATOM 1601 O O . LEU A 1 197 ? -8.191 -8.131 17.936 1.00 90.06 197 LEU A O 1
ATOM 1605 N N . GLU A 1 198 ? -6.292 -8.800 18.922 1.00 89.19 198 GLU A N 1
ATOM 1606 C CA . GLU A 1 198 ? -6.031 -7.536 19.615 1.00 89.19 198 GLU A CA 1
ATOM 1607 C C . GLU A 1 198 ? -5.698 -6.403 18.635 1.00 89.19 198 GLU A C 1
ATOM 1609 O O . GLU A 1 198 ? -6.294 -5.332 18.725 1.00 89.19 198 GLU A O 1
ATOM 1614 N N . GLN A 1 199 ? -4.851 -6.658 17.633 1.00 87.12 199 GLN A N 1
ATOM 1615 C CA . GLN A 1 199 ? -4.559 -5.693 16.566 1.00 87.12 199 GLN A CA 1
ATOM 1616 C C . GLN A 1 199 ? -5.818 -5.295 15.783 1.00 87.12 199 GLN A C 1
ATOM 1618 O O . GLN A 1 199 ? -6.035 -4.114 15.504 1.00 87.12 199 GLN A O 1
ATOM 1623 N N . VAL A 1 200 ? -6.676 -6.265 15.447 1.00 90.62 200 VAL A N 1
ATOM 1624 C CA . VAL A 1 200 ? -7.938 -6.010 14.736 1.00 90.62 200 VAL A CA 1
ATOM 1625 C C . VAL A 1 200 ? -8.893 -5.183 15.596 1.00 90.62 200 VAL A C 1
ATOM 1627 O O . VAL A 1 200 ? -9.484 -4.225 15.095 1.00 90.62 200 VAL A O 1
ATOM 1630 N N . LYS A 1 201 ? -9.025 -5.508 16.889 1.00 90.06 201 LYS A N 1
ATOM 1631 C CA . LYS A 1 201 ? -9.834 -4.720 17.833 1.00 90.06 201 LYS A CA 1
ATOM 1632 C C . LYS A 1 201 ? -9.319 -3.289 17.950 1.00 90.06 201 LYS A C 1
ATOM 1634 O O . LYS A 1 201 ? -10.103 -2.362 17.773 1.00 90.06 201 LYS A O 1
ATOM 1639 N N . TYR A 1 202 ? -8.013 -3.120 18.147 1.00 90.56 202 TYR A N 1
ATOM 1640 C CA . TYR A 1 202 ? -7.378 -1.806 18.216 1.00 90.56 202 TYR A CA 1
ATOM 1641 C C . TYR A 1 202 ? -7.636 -0.989 16.947 1.00 90.56 202 TYR A C 1
ATOM 1643 O O . TYR A 1 202 ? -8.025 0.174 17.021 1.00 90.56 202 TYR A O 1
ATOM 1651 N N . ARG A 1 203 ? -7.490 -1.599 15.762 1.00 90.69 203 ARG A N 1
ATOM 1652 C CA . ARG A 1 203 ? -7.785 -0.920 14.494 1.00 90.69 203 ARG A CA 1
ATOM 1653 C C . ARG A 1 203 ? -9.259 -0.521 14.384 1.00 90.69 203 ARG A C 1
ATOM 1655 O O . ARG A 1 203 ? -9.544 0.577 13.919 1.00 90.69 203 ARG A O 1
ATOM 1662 N N . ALA A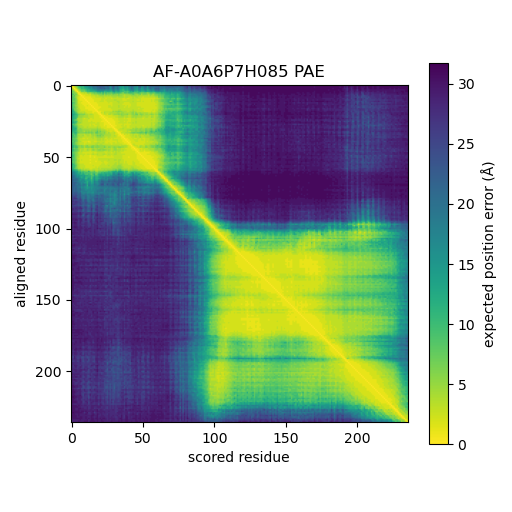 1 204 ? -10.191 -1.370 14.818 1.00 89.81 204 ALA A N 1
ATOM 1663 C CA . ALA A 1 204 ? -11.619 -1.049 14.807 1.00 89.81 204 ALA A CA 1
ATOM 1664 C C . ALA A 1 204 ? -11.960 0.127 15.739 1.00 89.81 204 ALA A C 1
ATOM 1666 O O . ALA A 1 204 ? -12.747 0.999 15.372 1.00 89.81 204 ALA A O 1
ATOM 1667 N N . GLU A 1 205 ? -11.353 0.174 16.925 1.00 90.44 205 GLU A N 1
ATOM 1668 C CA . GLU A 1 205 ? -11.485 1.300 17.856 1.00 90.44 205 GLU A CA 1
ATOM 1669 C C . GLU A 1 205 ? -10.865 2.580 17.286 1.00 90.44 205 GLU A C 1
ATOM 1671 O O . GLU A 1 205 ? -11.483 3.643 17.342 1.00 90.44 205 GLU A O 1
ATOM 1676 N N . TRP A 1 206 ? -9.699 2.470 16.646 1.00 89.19 206 TRP A N 1
ATOM 1677 C CA . TRP A 1 206 ? -9.035 3.588 15.981 1.00 89.19 206 TRP A CA 1
ATOM 1678 C C . TRP A 1 206 ? -9.867 4.186 14.845 1.00 89.19 206 TRP A C 1
ATOM 1680 O O . TRP A 1 206 ? -10.011 5.404 14.781 1.00 89.19 206 TRP A O 1
ATOM 1690 N N . LEU A 1 207 ? -10.477 3.353 13.995 1.00 88.19 207 LEU A N 1
ATOM 1691 C CA . LEU A 1 207 ? -11.350 3.822 12.914 1.00 88.19 207 LEU A CA 1
ATOM 1692 C C . LEU A 1 207 ? -12.571 4.575 13.458 1.00 88.19 207 LEU A C 1
ATOM 1694 O O . LEU A 1 207 ? -12.882 5.662 12.977 1.00 88.19 207 LEU A O 1
ATOM 1698 N N . LYS A 1 208 ? -13.214 4.047 14.510 1.00 88.62 208 LYS A N 1
ATOM 1699 C CA . LYS A 1 208 ? -14.328 4.733 15.188 1.00 88.62 208 LYS A CA 1
ATOM 1700 C C . LYS A 1 208 ? -13.898 6.073 15.776 1.00 88.62 208 LYS A C 1
ATOM 1702 O O . LYS A 1 208 ? -14.627 7.055 15.673 1.00 88.62 208 LYS A O 1
ATOM 1707 N N . TYR A 1 209 ? -12.723 6.121 16.400 1.00 87.25 209 TYR A N 1
ATOM 1708 C CA . TYR A 1 209 ? -12.177 7.361 16.943 1.00 87.25 209 TYR A CA 1
ATOM 1709 C C . TYR A 1 209 ? -11.909 8.389 15.839 1.00 87.25 209 TYR A C 1
ATOM 1711 O O . TYR A 1 209 ? -12.305 9.545 15.974 1.00 87.25 209 TYR A O 1
ATOM 1719 N N . GLN A 1 210 ? -11.277 7.974 14.738 1.00 87.00 210 GLN A N 1
ATOM 1720 C CA . GLN A 1 210 ? -10.961 8.854 13.615 1.00 87.00 210 GLN A CA 1
ATOM 1721 C C . GLN A 1 210 ? -12.232 9.442 12.984 1.00 87.00 210 GLN A C 1
ATOM 1723 O O . GLN A 1 210 ? -12.285 10.640 12.707 1.00 87.00 210 GLN A O 1
ATOM 1728 N N . GLU A 1 211 ? -13.272 8.624 12.810 1.00 87.06 211 GLU A N 1
ATOM 1729 C CA . GLU A 1 211 ? -14.578 9.062 12.311 1.00 87.06 211 GLU A CA 1
ATOM 1730 C C . GLU A 1 211 ? -15.229 10.095 13.244 1.00 87.06 211 GLU A C 1
ATOM 1732 O O . GLU A 1 211 ? -15.681 11.143 12.786 1.00 87.06 211 GLU A O 1
ATOM 1737 N N . GLN A 1 212 ? -15.198 9.861 14.561 1.00 86.44 212 GLN A N 1
ATOM 1738 C CA . GLN A 1 212 ? -15.715 10.816 15.548 1.00 86.44 212 GLN A CA 1
ATOM 1739 C C . GLN A 1 212 ? -14.945 12.141 15.556 1.00 86.44 212 GLN A C 1
ATOM 1741 O O . GLN A 1 212 ? -15.558 13.195 15.713 1.00 86.44 212 GLN A O 1
ATOM 1746 N N . GLN A 1 213 ? -13.616 12.109 15.409 1.00 85.00 213 GLN A N 1
ATOM 1747 C CA . GLN A 1 213 ? -12.811 13.332 15.309 1.00 85.00 213 GLN A CA 1
ATOM 1748 C C . GLN A 1 213 ? -13.164 14.119 14.049 1.00 85.00 213 GLN A C 1
ATOM 1750 O O . GLN A 1 213 ? -13.425 15.317 14.134 1.00 85.00 213 GLN A O 1
ATOM 1755 N N . LYS A 1 214 ? -13.261 13.435 12.904 1.00 88.25 214 LYS A N 1
ATOM 1756 C CA . LYS A 1 214 ? -13.634 14.055 11.630 1.00 88.25 214 LYS A CA 1
ATOM 1757 C C . LYS A 1 214 ? -15.035 14.673 11.681 1.00 88.25 214 LYS A C 1
ATOM 1759 O O . LYS A 1 214 ? -15.208 15.804 11.243 1.00 88.25 214 LYS A O 1
ATOM 1764 N N . ALA A 1 215 ? -16.012 13.977 12.263 1.00 90.81 215 ALA A N 1
ATOM 1765 C CA . ALA A 1 215 ? -17.373 14.492 12.418 1.00 90.81 215 ALA A CA 1
ATOM 1766 C C . ALA A 1 215 ? -17.426 15.741 13.316 1.00 90.81 215 ALA A C 1
ATOM 1768 O O . ALA A 1 215 ? -18.110 16.709 12.994 1.00 90.81 215 ALA A O 1
ATOM 1769 N N . LYS A 1 216 ? -16.665 15.754 14.421 1.00 88.00 216 LYS A N 1
ATOM 1770 C CA . LYS A 1 216 ? -16.550 16.935 15.294 1.00 88.00 216 LYS A CA 1
ATOM 1771 C C . LYS A 1 216 ? -15.905 18.118 14.573 1.00 88.00 216 LYS A C 1
ATOM 1773 O O . LYS A 1 216 ? -16.358 19.246 14.742 1.00 88.00 216 LYS A O 1
ATOM 1778 N N . GLU A 1 217 ? -14.853 17.874 13.795 1.00 86.31 217 GLU A N 1
ATOM 1779 C CA . GLU A 1 217 ? -14.189 18.905 12.993 1.00 86.31 217 GLU A CA 1
ATOM 1780 C C . GLU A 1 217 ? -15.135 19.490 11.931 1.00 86.31 217 GLU A C 1
ATOM 1782 O O . GLU A 1 217 ? -15.221 20.709 11.784 1.00 86.31 217 GLU A O 1
ATOM 1787 N N . GLU A 1 218 ? -15.898 18.637 11.247 1.00 88.25 218 GLU A N 1
ATOM 1788 C CA . GLU A 1 218 ? -16.890 19.043 10.249 1.00 88.25 218 GLU A CA 1
ATOM 1789 C C . GLU A 1 218 ? -18.028 19.865 10.870 1.00 88.25 218 GLU A C 1
ATOM 1791 O O . GLU A 1 218 ? -18.336 20.948 10.376 1.00 88.25 218 GLU A O 1
ATOM 1796 N N . GLU A 1 219 ? -18.580 19.433 12.008 1.00 89.81 219 GLU A N 1
ATOM 1797 C CA . GLU A 1 219 ? -19.613 20.177 12.742 1.00 89.81 219 GLU A CA 1
ATOM 1798 C C . GLU A 1 219 ? -19.112 21.563 13.190 1.00 89.81 219 GLU A C 1
ATOM 1800 O O . GLU A 1 219 ? -19.834 22.563 13.113 1.00 89.81 219 GLU A O 1
ATOM 1805 N N . LEU A 1 220 ? -17.857 21.652 13.644 1.00 87.75 220 LEU A N 1
ATOM 1806 C CA . LEU A 1 220 ? -17.227 22.927 13.988 1.00 87.75 220 LEU A CA 1
ATOM 1807 C C . LEU A 1 220 ? -17.085 23.825 12.756 1.00 87.75 220 LEU A C 1
ATOM 1809 O O . LEU A 1 220 ? -17.437 25.004 12.822 1.00 87.75 220 LEU A O 1
ATOM 1813 N N . LEU A 1 221 ? -16.625 23.278 11.631 1.00 90.38 221 LEU A N 1
ATOM 1814 C CA . LEU A 1 221 ? -16.487 24.017 10.379 1.00 90.38 221 LEU A CA 1
ATOM 1815 C C . LEU A 1 221 ? -17.843 24.515 9.858 1.00 90.38 221 LEU A C 1
ATOM 1817 O O . LEU A 1 221 ? -17.945 25.651 9.390 1.00 90.38 221 LEU A O 1
ATOM 1821 N N . GLU A 1 222 ? -18.895 23.703 9.957 1.00 88.06 222 GLU A N 1
ATOM 1822 C CA . GLU A 1 222 ? -20.263 24.092 9.607 1.00 88.06 222 GLU A CA 1
ATOM 1823 C C . GLU A 1 222 ? -20.800 25.190 10.523 1.00 88.06 222 GLU A C 1
ATOM 1825 O O . GLU A 1 222 ? -21.376 26.169 10.040 1.00 88.06 222 GLU A O 1
ATOM 1830 N N . ARG A 1 223 ? -20.562 25.078 11.835 1.00 87.75 223 ARG A N 1
ATOM 1831 C CA . ARG A 1 223 ? -20.932 26.105 12.814 1.00 87.75 223 ARG A CA 1
ATOM 1832 C C . ARG A 1 223 ? -20.239 27.432 12.515 1.00 87.75 223 ARG A C 1
ATOM 1834 O O . ARG A 1 223 ? -20.899 28.471 12.523 1.00 87.75 223 ARG A O 1
ATOM 1841 N N . GLU A 1 224 ? -18.943 27.411 12.214 1.00 88.38 224 GLU A N 1
ATOM 1842 C CA . GLU A 1 224 ? -18.197 28.610 11.822 1.00 88.38 224 GLU A CA 1
ATOM 1843 C C . GLU A 1 224 ? -18.713 29.176 10.494 1.00 88.38 224 GLU A C 1
ATOM 1845 O O . GLU A 1 224 ? -19.047 30.358 10.420 1.00 88.38 224 GLU A O 1
ATOM 1850 N N . ARG A 1 225 ? -18.903 28.343 9.461 1.00 85.75 225 ARG A N 1
ATOM 1851 C CA . ARG A 1 225 ? -19.524 28.760 8.187 1.00 85.75 225 ARG A CA 1
ATOM 1852 C C . ARG A 1 225 ? -20.899 29.400 8.393 1.00 85.75 225 ARG A C 1
ATOM 1854 O O . ARG A 1 225 ? -21.217 30.381 7.720 1.00 85.75 225 ARG A O 1
ATOM 1861 N N . GLY A 1 226 ? -21.705 28.865 9.309 1.00 79.31 226 GLY A N 1
ATOM 1862 C CA . GLY A 1 226 ? -22.994 29.425 9.708 1.00 79.31 226 GLY A CA 1
ATOM 1863 C C . GLY A 1 226 ? -22.854 30.816 10.324 1.00 79.31 226 GLY A C 1
ATOM 1864 O O . GLY A 1 226 ? -23.528 31.744 9.879 1.00 79.31 226 GLY A O 1
ATOM 1865 N N . LYS A 1 227 ? -21.925 30.992 11.274 1.00 82.31 227 LYS A N 1
ATOM 1866 C CA . LYS A 1 227 ? -21.615 32.304 11.868 1.00 82.31 227 LYS A CA 1
ATOM 1867 C C . LYS A 1 227 ? -21.194 33.319 10.805 1.00 82.31 227 LYS A C 1
ATOM 1869 O O . LYS A 1 227 ? -21.777 34.397 10.749 1.00 82.31 227 LYS A O 1
ATOM 1874 N N . PHE A 1 228 ? -20.268 32.957 9.911 1.00 75.44 228 PHE A N 1
ATOM 1875 C CA . PHE A 1 228 ? -19.829 33.838 8.821 1.00 75.44 228 PHE A CA 1
ATOM 1876 C C . PHE A 1 228 ? -20.986 34.262 7.906 1.00 75.44 228 PHE A C 1
ATOM 1878 O O . PHE A 1 228 ? -21.098 35.442 7.573 1.00 75.44 228 PHE A O 1
ATOM 1885 N N . LYS A 1 229 ? -21.878 33.334 7.525 1.00 70.94 229 LYS A N 1
ATOM 1886 C CA . LYS A 1 229 ? -23.058 33.652 6.701 1.00 70.94 229 LYS A CA 1
ATOM 1887 C C . LYS A 1 229 ? -24.012 34.619 7.400 1.00 70.94 229 LYS A C 1
ATOM 1889 O O . LYS A 1 229 ? -24.470 35.565 6.767 1.00 70.94 229 LYS A O 1
ATOM 1894 N N . VAL A 1 230 ? -24.293 34.405 8.686 1.00 71.75 230 VAL A N 1
ATOM 1895 C CA . VAL A 1 230 ? -25.169 35.291 9.466 1.00 71.75 230 VAL A CA 1
ATOM 1896 C C . VAL A 1 230 ? -24.557 36.688 9.557 1.00 71.75 230 VAL A C 1
ATOM 1898 O O . VAL A 1 230 ? -25.212 37.658 9.190 1.00 71.75 230 VAL A O 1
ATOM 1901 N N . THR A 1 231 ? -23.284 36.812 9.941 1.00 64.25 231 THR A N 1
ATOM 1902 C CA . THR A 1 2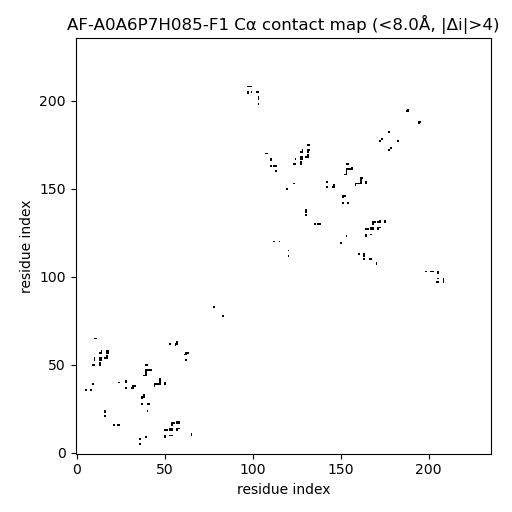31 ? -22.612 38.118 10.045 1.00 64.25 231 THR A CA 1
ATOM 1903 C C . THR A 1 231 ? -22.615 38.889 8.721 1.00 64.25 231 THR A C 1
ATOM 1905 O O . THR A 1 231 ? -22.822 40.101 8.732 1.00 64.25 231 THR A O 1
ATOM 1908 N N . TYR A 1 232 ? -22.447 38.204 7.585 1.00 57.97 232 TYR A N 1
ATOM 1909 C CA . TYR A 1 232 ? -22.439 38.832 6.259 1.00 57.97 232 TYR A CA 1
ATOM 1910 C C . TYR A 1 232 ? -23.821 39.341 5.816 1.00 57.97 232 TYR A C 1
ATOM 1912 O O . TYR A 1 232 ? -23.901 40.352 5.124 1.00 57.97 232 TYR A O 1
ATOM 1920 N N . ILE A 1 233 ? -24.909 38.678 6.229 1.00 64.69 233 ILE A N 1
ATOM 1921 C CA . ILE A 1 233 ? -26.285 39.142 5.972 1.00 64.69 233 ILE A CA 1
ATOM 1922 C C . ILE A 1 233 ? -26.597 40.408 6.782 1.00 64.69 233 ILE A C 1
ATOM 1924 O O . ILE A 1 233 ? -27.289 41.281 6.283 1.00 64.69 233 ILE A O 1
ATOM 1928 N N . PHE A 1 234 ? -26.058 40.541 7.998 1.00 57.34 234 PHE A N 1
ATOM 1929 C CA . PHE A 1 234 ? -26.272 41.722 8.846 1.00 57.34 234 PHE A CA 1
ATOM 1930 C C . PHE A 1 234 ? -25.414 42.948 8.469 1.00 57.34 234 PHE A C 1
ATOM 1932 O O . PHE A 1 234 ? -25.647 44.025 9.008 1.00 57.34 234 PHE A O 1
ATOM 1939 N N . HIS A 1 235 ? -24.422 42.801 7.582 1.00 53.81 235 HIS A N 1
ATOM 1940 C CA . HIS A 1 235 ? -23.545 43.895 7.121 1.00 53.81 235 HIS A CA 1
ATOM 1941 C C . HIS A 1 235 ? -23.855 44.374 5.688 1.00 53.81 235 HIS A C 1
ATOM 1943 O O . HIS A 1 235 ? -23.092 45.167 5.133 1.00 53.81 235 HIS A O 1
ATOM 1949 N N . LYS A 1 236 ? -24.949 43.900 5.083 1.00 49.94 236 LYS A N 1
ATOM 1950 C CA . LYS A 1 236 ? -25.527 44.438 3.844 1.00 49.94 236 LYS A CA 1
ATOM 1951 C C . LYS A 1 236 ? -26.867 45.091 4.139 1.00 49.94 236 LYS A C 1
ATOM 1953 O O . LYS A 1 236 ? -27.167 46.078 3.436 1.00 49.94 236 LYS A O 1
#

InterPro domains:
  IPR000061 SWAP/Surp [PF01805] (7-57)
  IPR000061 SWAP/Surp [PF01805] (121-172)
  IPR000061 SWAP/Surp [PS50128] (9-51)
  IPR000061 SWAP/Surp [PS50128] (123-165)
  IPR000061 SWAP/Surp [SM00648] (7-60)
  IPR000061 SWAP/Surp [SM00648] (121-174)
  IPR035967 SWAP/Surp superfamily [G3DSA:1.10.10.790] (5-62)
  IPR035967 SWAP/Surp superfamily [G3DSA:1.10.10.790] (116-174)
  IPR035967 SWAP/Surp superfamily [SSF109905] (7-59)
  IPR035967 SWAP/Surp superfamily [SSF109905] (94-173)
  IPR045146 Splicing factor 3A subunit 1 [PTHR15316] (7-228)

pLDDT: mean 78.87, std 17.21, range [32.44, 97.56]

Sequence (236 aa):
FFLNNNKDIVDKTASFVARNGPEFEARIRQNELGNPKFNFLNSGDPYHSYYQHKVKDFREGKGQDPTPGLTQAVSKLSVTASAQQKQQEILKQVEQPFIPKETPSEFEFIADPPSISALDLDIVKLTAQFVARNGRAFLTQLMNREQRNLQFDFLRPQHSLFQYFTKLLEQYTKVLIPPKSMHESLRNEANSPKNVLEQVKYRAEWLKYQEQQKAKEEELLERERGKFKVTYIFHK

Radius of gyration: 34.06 Å; Cα contacts (8 Å, |Δi|>4): 120; chains: 1; bounding box: 69×78×83 Å